Protein AF-A0A073JPA4-F1 (afdb_monomer_lite)

Organism: Limosilactobacillus reuteri (NCBI:txid1598)

Secondary structure (DSSP, 8-state):
-EEEEEEEEEEE-SS----S-EEEEEEETTEEEEEEEEEE-SSEEEEEEEESS---HHHHHHSTT-HHHHHHHHHHHHHHHHH--EEEEEEEEEEESSS-EEEEEEGGGS--TTSS-----S-HHHHGGGGG--GGGTHHHHHHHHHHHHHH-SSHHHHHHHHHHHHHHHHHHHHTS--HHHHHHHHHHHHHHH-GGGGHHHHHHHHHHHHHS-HHHHHHHHTTTTS-HHHHHHSTTGGG--BHHHHHHHHHHHGGG-HHHHHHHHHT--SSS-HHHHHHHHHHHH----B--THHHHHHHHHHHHHHHHHHHTTSS--GGGT-SS-HHHHHHHHHHHHHHHHHHHHHHHHHHHHHHTT-

Structure (mmCIF, N/CA/C/O backbone):
data_AF-A0A073JPA4-F1
#
_entry.id   AF-A0A073JPA4-F1
#
loop_
_atom_site.group_PDB
_atom_site.id
_atom_site.type_symbol
_atom_site.label_atom_id
_atom_site.label_alt_id
_atom_site.label_comp_id
_atom_site.label_asym_id
_atom_site.label_entity_id
_atom_site.label_seq_id
_atom_site.pdbx_PDB_ins_code
_atom_site.Cartn_x
_atom_site.Cartn_y
_atom_site.Cartn_z
_atom_site.occupancy
_atom_site.B_iso_or_equiv
_atom_site.auth_seq_id
_atom_site.auth_comp_id
_atom_site.auth_asym_id
_atom_site.auth_atom_id
_atom_site.pdbx_PDB_model_num
ATOM 1 N N . MET A 1 1 ? -11.001 8.593 39.374 1.00 72.00 1 MET A N 1
ATOM 2 C CA . MET A 1 1 ? -10.808 7.534 38.358 1.00 72.00 1 MET A CA 1
ATOM 3 C C . MET A 1 1 ? -11.969 7.670 37.396 1.00 72.00 1 MET A C 1
ATOM 5 O O . MET A 1 1 ? -13.099 7.627 37.860 1.00 72.00 1 MET A O 1
ATOM 9 N N . CYS A 1 2 ? -11.699 7.921 36.121 1.00 83.19 2 CYS A N 1
ATOM 10 C CA . CYS A 1 2 ? -12.724 8.199 35.114 1.00 83.19 2 CYS A CA 1
ATOM 11 C C . CYS A 1 2 ? -12.926 6.943 34.270 1.00 83.19 2 CYS A C 1
ATOM 13 O O . CYS A 1 2 ? -11.944 6.394 33.767 1.00 83.19 2 CYS A O 1
ATOM 15 N N . SER A 1 3 ? -14.155 6.460 34.128 1.00 89.00 3 SER A N 1
ATOM 16 C CA . SER A 1 3 ? -14.461 5.402 33.161 1.00 89.00 3 SER A CA 1
ATOM 17 C C . SER A 1 3 ? -15.018 6.013 31.886 1.00 89.00 3 SER A C 1
ATOM 19 O O . SER A 1 3 ? -15.482 7.151 31.875 1.00 89.00 3 SER A O 1
ATOM 21 N N . TYR A 1 4 ? -14.939 5.276 30.789 1.00 91.50 4 TYR A N 1
ATOM 22 C CA . TYR A 1 4 ? -15.529 5.709 29.534 1.00 91.50 4 TYR A CA 1
ATOM 23 C C . TYR A 1 4 ? -16.010 4.518 28.719 1.00 91.50 4 TYR A C 1
ATOM 25 O O . TYR A 1 4 ? -15.540 3.387 28.890 1.00 91.50 4 TYR A O 1
ATOM 33 N N . THR A 1 5 ? -16.926 4.816 27.806 1.00 93.50 5 THR A N 1
ATOM 34 C CA . THR A 1 5 ? -17.447 3.889 26.812 1.00 93.50 5 THR A CA 1
ATOM 35 C C . THR A 1 5 ? -17.518 4.595 25.465 1.00 93.50 5 THR A C 1
ATOM 37 O O . THR A 1 5 ? -18.139 5.649 25.344 1.00 93.50 5 THR A O 1
ATOM 40 N N . ILE A 1 6 ? -16.911 4.002 24.444 1.00 94.62 6 ILE A N 1
ATOM 41 C CA . ILE A 1 6 ? -17.080 4.386 23.045 1.00 94.62 6 ILE A CA 1
ATOM 42 C C . ILE A 1 6 ? -17.972 3.332 22.403 1.00 94.62 6 ILE A C 1
ATOM 44 O O . ILE A 1 6 ? -17.629 2.150 22.389 1.00 94.62 6 ILE A O 1
ATOM 48 N N . SER A 1 7 ? -19.119 3.755 21.891 1.00 96.00 7 SER A N 1
ATOM 49 C CA . SER A 1 7 ? -20.041 2.903 21.144 1.00 96.00 7 SER A CA 1
ATOM 50 C C . SER A 1 7 ? -20.017 3.314 19.683 1.00 96.00 7 SER A C 1
ATOM 52 O O . SER A 1 7 ? -20.227 4.484 19.371 1.00 96.00 7 SER A O 1
ATOM 54 N N . VAL A 1 8 ? -19.756 2.358 18.800 1.00 96.19 8 VAL A N 1
ATOM 55 C CA . VAL A 1 8 ? -19.830 2.535 17.353 1.00 96.19 8 VAL A CA 1
ATOM 56 C C . VAL A 1 8 ? -20.987 1.698 16.834 1.00 96.19 8 VAL A C 1
ATOM 58 O O . VAL A 1 8 ? -20.958 0.476 16.976 1.00 96.19 8 VAL A O 1
ATOM 61 N N . ASN A 1 9 ? -21.975 2.346 16.227 1.00 95.31 9 ASN A N 1
ATOM 62 C CA . ASN A 1 9 ? -23.075 1.680 15.538 1.00 95.31 9 ASN A CA 1
ATOM 63 C C . ASN A 1 9 ? -22.682 1.453 14.081 1.00 95.31 9 ASN A C 1
ATOM 65 O O . ASN A 1 9 ? -22.211 2.385 13.418 1.00 95.31 9 ASN A O 1
ATOM 69 N N . ILE A 1 10 ? -22.856 0.223 13.603 1.00 93.88 10 ILE A N 1
ATOM 70 C CA . ILE A 1 10 ? -22.453 -0.177 12.256 1.00 93.88 10 ILE A CA 1
ATOM 71 C C . ILE A 1 10 ? -23.531 -1.006 11.564 1.00 93.88 10 ILE A C 1
ATOM 73 O O . ILE A 1 10 ? -24.220 -1.805 12.197 1.00 93.88 10 ILE A O 1
ATOM 77 N N . THR A 1 11 ? -23.592 -0.886 10.241 1.00 92.69 11 THR A N 1
ATOM 78 C CA . THR A 1 11 ? -24.414 -1.745 9.384 1.00 92.69 11 THR A CA 1
ATOM 79 C C . THR A 1 11 ? -23.508 -2.591 8.483 1.00 92.69 11 THR A C 1
ATOM 81 O O . THR A 1 11 ? -22.859 -2.050 7.586 1.00 92.69 11 THR A O 1
ATOM 84 N N . PRO A 1 12 ? -23.421 -3.919 8.699 1.00 91.12 12 PRO A N 1
ATOM 85 C CA . PRO A 1 12 ? -22.615 -4.806 7.859 1.00 91.12 12 PRO A CA 1
ATOM 86 C C . PRO A 1 12 ? -23.202 -4.934 6.452 1.00 91.12 12 PRO A C 1
ATOM 88 O O . PRO A 1 12 ? -24.419 -5.069 6.302 1.00 91.12 12 PRO A O 1
ATOM 91 N N . LYS A 1 13 ? -22.348 -4.961 5.425 1.00 88.44 13 LYS A N 1
ATOM 92 C CA . LYS A 1 13 ? -22.776 -5.143 4.024 1.00 88.44 13 LYS A CA 1
ATOM 93 C C . LYS A 1 13 ? -22.738 -6.587 3.553 1.00 88.44 13 LYS A C 1
ATOM 95 O O . LYS A 1 13 ? -23.475 -6.952 2.639 1.00 88.44 13 LYS A O 1
ATOM 100 N N . GLU A 1 14 ? -21.901 -7.411 4.170 1.00 77.50 14 GLU A N 1
ATOM 101 C CA . GLU A 1 14 ? -21.832 -8.836 3.869 1.00 77.50 14 GLU A CA 1
ATOM 102 C C . GLU A 1 14 ? -22.734 -9.680 4.772 1.00 77.50 14 GLU A C 1
ATOM 104 O O . GLU A 1 14 ? -23.082 -9.330 5.901 1.00 77.50 14 GLU A O 1
ATOM 109 N N . THR A 1 15 ? -23.109 -10.851 4.256 1.00 56.88 15 THR A N 1
ATOM 110 C CA . THR A 1 15 ? -23.969 -11.813 4.956 1.00 56.88 15 THR A CA 1
ATOM 111 C C . THR A 1 15 ? -23.209 -12.722 5.921 1.00 56.88 15 THR A C 1
ATOM 113 O O . THR A 1 15 ? -23.858 -13.456 6.673 1.00 56.88 15 THR A O 1
ATOM 116 N N . GLN A 1 16 ? -21.868 -12.660 5.976 1.00 64.38 16 GLN A N 1
ATOM 117 C CA . GLN A 1 16 ? -21.061 -13.309 7.020 1.00 64.38 16 GLN A CA 1
ATOM 118 C C . GLN A 1 16 ? -21.226 -12.576 8.362 1.00 64.38 16 GLN A C 1
ATOM 120 O O . GLN A 1 16 ? -20.296 -12.036 8.950 1.00 64.38 16 GLN A O 1
ATOM 125 N N . SER A 1 17 ? -22.457 -12.542 8.868 1.00 63.97 17 SER A N 1
ATOM 126 C CA . SER A 1 17 ? -22.798 -11.814 10.079 1.00 63.97 17 SER A CA 1
ATOM 127 C C . SER A 1 17 ? -22.194 -12.491 11.306 1.00 63.97 17 SER A C 1
ATOM 129 O O . SER A 1 17 ? -22.412 -13.690 11.524 1.00 63.97 17 SER A O 1
ATOM 131 N N . LEU A 1 18 ? -21.526 -11.707 12.151 1.00 80.50 18 LEU A N 1
ATOM 132 C CA . LEU A 1 18 ? -21.128 -12.113 13.494 1.00 80.50 18 LEU A CA 1
ATOM 133 C C . LEU A 1 18 ? -22.352 -12.610 14.284 1.00 80.50 18 LEU A C 1
ATOM 135 O O . LEU A 1 18 ? -23.251 -11.836 14.606 1.00 80.50 18 LEU A O 1
ATOM 139 N N . LYS A 1 19 ? -22.404 -13.916 14.578 1.00 80.50 19 LYS A N 1
ATOM 140 C CA . LYS A 1 19 ? -23.541 -14.543 15.283 1.00 80.50 19 LYS A CA 1
ATOM 141 C C . LYS A 1 19 ? -23.447 -14.420 16.801 1.00 80.50 19 LYS A C 1
ATOM 143 O O . LYS A 1 19 ? -24.469 -14.310 17.470 1.00 80.50 19 LYS A O 1
ATOM 148 N N . THR A 1 20 ? -22.227 -14.436 17.327 1.00 87.00 20 THR A N 1
ATOM 149 C CA . THR A 1 20 ? -21.954 -14.413 18.765 1.00 87.00 20 THR A CA 1
ATOM 150 C C . THR A 1 20 ? -21.012 -13.258 19.064 1.00 87.00 20 THR A C 1
ATOM 152 O O . THR A 1 20 ? -20.027 -13.117 18.342 1.00 87.00 20 THR A O 1
ATOM 155 N N . PRO A 1 21 ? -21.263 -12.446 20.104 1.00 91.88 21 PRO A N 1
ATOM 156 C CA . PRO A 1 21 ? -20.342 -11.385 20.478 1.00 91.88 21 PRO A CA 1
ATOM 157 C C . PRO A 1 21 ? -18.933 -11.915 20.765 1.00 91.88 21 PRO A C 1
ATOM 159 O O . PRO A 1 21 ? -18.781 -12.954 21.410 1.00 91.88 21 PRO A O 1
ATOM 162 N N . ILE A 1 22 ? -17.914 -11.183 20.320 1.00 94.06 22 ILE A N 1
ATOM 163 C CA . ILE A 1 22 ? -16.502 -11.482 20.600 1.00 94.06 22 ILE A CA 1
ATOM 164 C C . ILE A 1 22 ? -15.928 -10.352 21.442 1.00 94.06 22 ILE A C 1
ATOM 166 O O . ILE A 1 22 ? -16.175 -9.182 21.160 1.00 94.06 22 ILE A O 1
ATOM 170 N N . THR A 1 23 ? -15.147 -10.692 22.464 1.00 94.88 23 THR A N 1
ATOM 171 C CA . THR A 1 23 ? -14.403 -9.717 23.266 1.00 94.88 23 THR A CA 1
ATOM 172 C C . THR A 1 23 ? -12.903 -9.882 23.028 1.00 94.88 23 THR A C 1
ATOM 174 O O . THR A 1 23 ? -12.404 -11.006 22.988 1.00 94.88 23 THR A O 1
ATOM 177 N N . LYS A 1 24 ? -12.200 -8.758 22.880 1.00 93.25 24 LYS A N 1
ATOM 178 C CA . LYS A 1 24 ? -10.738 -8.643 22.838 1.00 93.25 24 LYS A CA 1
ATOM 179 C C . LYS A 1 24 ? -10.290 -7.619 23.886 1.00 93.25 24 LYS A C 1
ATOM 181 O O . LYS A 1 24 ? -11.073 -6.754 24.277 1.00 93.25 24 LYS A O 1
ATOM 186 N N . GLU A 1 25 ? -9.045 -7.728 24.327 1.00 91.19 25 GLU A N 1
ATOM 187 C CA . GLU A 1 25 ? -8.399 -6.765 25.222 1.00 91.19 25 GLU A CA 1
ATOM 188 C C . GLU A 1 25 ? -7.303 -6.043 24.434 1.00 91.19 25 GLU A C 1
ATOM 190 O O . GLU A 1 25 ? -6.513 -6.704 23.768 1.00 91.19 25 GLU A O 1
ATOM 195 N N . ASP A 1 26 ? -7.254 -4.714 24.495 1.00 87.19 26 ASP A N 1
ATOM 196 C CA . ASP A 1 26 ? -6.269 -3.894 23.776 1.00 87.19 26 ASP A CA 1
ATOM 197 C C . ASP A 1 26 ? -5.400 -3.093 24.744 1.00 87.19 26 ASP A C 1
ATOM 199 O O . ASP A 1 26 ? -5.853 -2.673 25.808 1.00 87.19 26 ASP A O 1
ATOM 203 N N . HIS A 1 27 ? -4.138 -2.876 24.398 1.00 81.75 27 HIS A N 1
ATOM 204 C CA . HIS A 1 27 ? -3.219 -2.085 25.213 1.00 81.75 27 HIS A CA 1
ATOM 205 C C . HIS A 1 27 ? -3.532 -0.588 25.189 1.00 81.75 27 HIS A C 1
ATOM 207 O O . HIS A 1 27 ? -3.810 -0.000 24.146 1.00 81.75 27 HIS A O 1
ATOM 213 N N . TYR A 1 28 ? -3.362 0.071 26.338 1.00 74.81 28 TYR A N 1
ATOM 214 C CA . TYR A 1 28 ? -3.355 1.533 26.388 1.00 74.81 28 TYR A CA 1
ATOM 215 C C . TYR A 1 28 ? -2.111 2.103 25.682 1.00 74.81 28 TYR A C 1
ATOM 217 O O . TYR A 1 28 ? -1.043 1.485 25.662 1.00 74.81 28 TYR A O 1
ATOM 225 N N . TYR A 1 29 ? -2.212 3.345 25.196 1.00 65.56 29 TYR A N 1
ATOM 226 C CA . TYR A 1 29 ? -1.078 4.101 24.648 1.00 65.56 29 TYR A CA 1
ATOM 227 C C . TYR A 1 29 ? 0.105 4.129 25.632 1.00 65.56 29 TYR A C 1
ATOM 229 O O . TYR A 1 29 ? -0.044 4.604 26.759 1.00 65.56 29 TYR A O 1
ATOM 237 N N . HIS A 1 30 ? 1.267 3.604 25.211 1.00 65.88 30 HIS A N 1
ATOM 238 C CA . HIS A 1 30 ? 2.494 3.436 26.020 1.00 65.88 30 HIS A CA 1
ATOM 239 C C . HIS A 1 30 ? 2.299 2.746 27.382 1.00 65.88 30 HIS A C 1
ATOM 241 O O . HIS A 1 30 ? 3.056 3.006 28.319 1.00 65.88 30 HIS A O 1
ATOM 247 N N . CYS A 1 31 ? 1.289 1.887 27.540 1.00 68.62 31 CYS A N 1
ATOM 248 C CA . CYS A 1 31 ? 1.035 1.235 28.821 1.00 68.62 31 CYS A CA 1
ATOM 249 C C . CYS A 1 31 ? 0.661 -0.239 28.644 1.00 68.62 31 CYS A C 1
ATOM 251 O O . CYS A 1 31 ? -0.460 -0.591 28.283 1.00 68.62 31 CYS A O 1
ATOM 253 N N . SER A 1 32 ? 1.616 -1.106 28.980 1.00 68.81 32 SER A N 1
ATOM 254 C CA . SER A 1 32 ? 1.473 -2.560 28.890 1.00 68.81 32 SER A CA 1
ATOM 255 C C . SER A 1 32 ? 0.549 -3.155 29.960 1.00 68.81 32 SER A C 1
ATOM 257 O O . SER A 1 32 ? -0.080 -4.189 29.746 1.00 68.81 32 SER A O 1
ATOM 259 N N . SER A 1 33 ? 0.438 -2.495 31.116 1.00 75.81 33 SER A N 1
ATOM 260 C CA . SER A 1 33 ? -0.274 -3.007 32.293 1.00 75.81 33 SER A CA 1
ATOM 261 C C . SER A 1 33 ? -1.763 -2.669 32.338 1.00 75.81 33 SER A C 1
ATOM 263 O O . SER A 1 33 ? -2.484 -3.227 33.163 1.00 75.81 33 SER A O 1
ATOM 265 N N . LYS A 1 34 ? -2.238 -1.760 31.479 1.00 79.44 34 LYS A N 1
ATOM 266 C CA . LYS A 1 34 ? -3.650 -1.369 31.406 1.00 79.44 34 LYS A CA 1
ATOM 267 C C . LYS A 1 34 ? -4.235 -1.761 30.059 1.00 79.44 34 LYS A C 1
ATOM 269 O O . LYS A 1 34 ? -3.590 -1.584 29.027 1.00 79.44 34 LYS A O 1
ATOM 274 N N . ARG A 1 35 ? -5.458 -2.287 30.104 1.00 84.62 35 ARG A N 1
ATOM 275 C CA . ARG A 1 35 ? -6.165 -2.833 28.948 1.00 84.62 35 ARG A CA 1
ATOM 276 C C . ARG A 1 35 ? -7.538 -2.200 28.782 1.00 84.62 35 ARG A C 1
ATOM 278 O O . ARG A 1 35 ? -8.200 -1.886 29.774 1.00 84.62 35 ARG A O 1
ATOM 285 N N . GLU A 1 36 ? -7.924 -1.969 27.533 1.00 89.62 36 GLU A N 1
ATOM 286 C CA . GLU A 1 36 ? -9.279 -1.601 27.128 1.00 89.62 36 GLU A CA 1
ATOM 287 C C . GLU A 1 36 ? -10.003 -2.859 26.694 1.00 89.62 36 GLU A C 1
ATOM 289 O O . GLU A 1 36 ? -9.466 -3.665 25.935 1.00 89.62 36 GLU A O 1
ATOM 294 N N . ARG A 1 37 ? -11.255 -2.987 27.115 1.00 94.56 37 ARG A N 1
ATOM 295 C CA . ARG A 1 37 ? -12.108 -4.068 26.657 1.00 94.56 37 ARG A CA 1
ATOM 296 C C . ARG A 1 37 ? -12.831 -3.636 25.393 1.00 94.56 37 ARG A C 1
ATOM 298 O O . ARG A 1 37 ? -13.601 -2.672 25.425 1.00 94.56 37 ARG A O 1
ATOM 305 N N . ILE A 1 38 ? -12.659 -4.401 24.321 1.00 96.00 38 ILE A N 1
ATOM 306 C CA . ILE A 1 38 ? -13.334 -4.213 23.036 1.00 96.00 38 ILE A CA 1
ATOM 307 C C . ILE A 1 38 ? -14.318 -5.360 22.833 1.00 96.00 38 ILE A C 1
ATOM 309 O O . ILE A 1 38 ? -13.954 -6.529 22.921 1.00 96.00 38 ILE A O 1
ATOM 313 N N . THR A 1 39 ? -15.584 -5.050 22.576 1.00 96.81 39 THR A N 1
ATOM 314 C CA . THR A 1 39 ? -16.633 -6.036 22.303 1.00 96.81 39 THR A CA 1
ATOM 315 C C . THR A 1 39 ? -17.232 -5.795 20.928 1.00 96.81 39 THR A C 1
ATOM 317 O O . THR A 1 39 ? -17.801 -4.739 20.669 1.00 96.81 39 THR A O 1
ATOM 320 N N . PHE A 1 40 ? -17.138 -6.804 20.072 1.00 96.12 40 PHE A N 1
ATOM 321 C CA . PHE A 1 40 ? -17.711 -6.838 18.736 1.00 96.12 40 PHE A CA 1
ATOM 322 C C . PHE A 1 40 ? -19.066 -7.540 18.782 1.00 96.12 40 PHE A C 1
ATOM 324 O O . PHE A 1 40 ? -19.185 -8.644 19.320 1.00 96.12 40 PHE A O 1
ATOM 331 N N . LYS A 1 41 ? -20.085 -6.908 18.207 1.00 94.12 41 LYS A N 1
ATOM 332 C CA . LYS A 1 41 ? -21.411 -7.475 17.932 1.00 94.12 41 LYS A CA 1
ATOM 333 C C . LYS A 1 41 ? -21.727 -7.297 16.449 1.00 94.12 41 LYS A C 1
ATOM 335 O O . LYS A 1 41 ? -20.976 -6.654 15.722 1.00 94.12 41 LYS A O 1
ATOM 340 N N . LYS A 1 42 ? -22.835 -7.890 16.000 1.00 90.69 42 LYS A N 1
ATOM 341 C CA . LYS A 1 42 ? -23.274 -7.812 14.603 1.00 90.69 42 LYS A CA 1
ATOM 342 C C . LYS A 1 42 ? -23.379 -6.363 14.115 1.00 90.69 42 LYS A C 1
ATOM 344 O O . LYS A 1 42 ? -22.906 -6.067 13.032 1.00 90.69 42 LYS A O 1
ATOM 349 N N . ASP A 1 43 ? -23.981 -5.504 14.921 1.00 92.75 43 ASP A N 1
ATOM 350 C CA . ASP A 1 43 ? -24.414 -4.140 14.604 1.00 92.75 43 ASP A CA 1
ATOM 351 C C . ASP A 1 43 ? -23.694 -3.067 15.437 1.00 92.75 43 ASP A C 1
ATOM 353 O O . ASP A 1 43 ? -23.997 -1.879 15.343 1.00 92.75 43 ASP A O 1
ATOM 357 N N . SER A 1 44 ? -22.732 -3.463 16.276 1.00 95.00 44 SER A N 1
ATOM 358 C CA . SER A 1 44 ? -22.024 -2.507 17.121 1.00 95.00 44 SER A CA 1
ATOM 359 C C . SER A 1 44 ? -20.629 -2.960 17.524 1.00 95.00 44 SER A C 1
ATOM 361 O O . SER A 1 44 ? -20.398 -4.146 17.777 1.00 95.00 44 SER A O 1
ATOM 363 N N . ILE A 1 45 ? -19.747 -1.994 17.750 1.00 97.12 45 ILE A N 1
ATOM 364 C CA . ILE A 1 45 ? -18.467 -2.172 18.437 1.00 97.12 45 ILE A CA 1
ATOM 365 C C . ILE A 1 45 ? -18.496 -1.325 19.710 1.00 97.12 45 ILE A C 1
ATOM 367 O O . ILE A 1 45 ? -18.864 -0.154 19.675 1.00 97.12 45 IL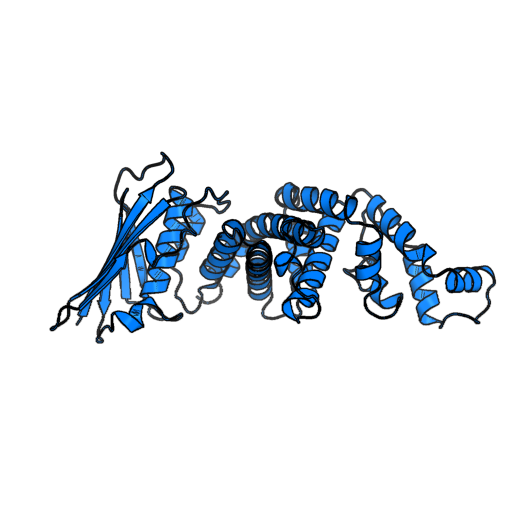E A O 1
ATOM 371 N N . THR A 1 46 ? -18.112 -1.901 20.846 1.00 97.38 46 THR A N 1
ATOM 372 C CA . THR A 1 46 ? -18.039 -1.186 22.127 1.00 97.38 46 THR A CA 1
ATOM 373 C C . THR A 1 46 ? -16.630 -1.266 22.693 1.00 97.38 46 THR A C 1
ATOM 375 O O . THR A 1 46 ? -16.135 -2.364 22.932 1.00 97.38 46 THR A O 1
ATOM 378 N N . ILE A 1 47 ? -16.007 -0.119 22.952 1.00 95.38 47 ILE A N 1
ATOM 379 C CA . ILE A 1 47 ? -14.689 0.000 23.587 1.00 95.38 47 ILE A CA 1
ATOM 380 C C . ILE A 1 47 ? -14.894 0.630 24.962 1.00 95.38 47 ILE A C 1
ATOM 382 O O . ILE A 1 47 ? -15.561 1.655 25.079 1.00 95.38 47 ILE A O 1
ATOM 386 N N . SER A 1 48 ? -14.346 0.030 26.014 1.00 94.12 48 SER A N 1
ATOM 387 C CA . SER A 1 48 ? -14.530 0.512 27.386 1.00 94.12 48 SER A CA 1
ATOM 388 C C . SER A 1 48 ? -13.259 0.381 28.213 1.00 94.12 48 SER A C 1
ATOM 390 O O . SER A 1 48 ? -12.471 -0.547 28.026 1.00 94.12 48 SER A O 1
ATOM 392 N N . GLY A 1 49 ? -13.063 1.308 29.147 1.00 90.88 49 GLY A N 1
ATOM 393 C CA . GLY A 1 49 ? -11.884 1.310 30.003 1.00 90.88 49 GLY A CA 1
ATOM 394 C C . GLY A 1 49 ? -11.961 2.324 31.139 1.00 90.88 49 GLY A C 1
ATOM 395 O O . GLY A 1 49 ? -12.954 3.028 31.326 1.00 90.88 49 GLY A O 1
ATOM 396 N N . THR A 1 50 ? -10.882 2.390 31.918 1.00 87.88 50 THR A N 1
ATOM 397 C CA . THR A 1 50 ? -10.724 3.326 33.044 1.00 87.88 50 THR A CA 1
ATOM 398 C C . THR A 1 50 ? -9.402 4.088 32.977 1.00 87.88 50 THR A C 1
ATOM 400 O O . THR A 1 50 ? -8.347 3.530 32.665 1.00 87.88 50 THR A O 1
ATOM 403 N N . ARG A 1 51 ? -9.422 5.385 33.281 1.00 82.62 51 ARG A N 1
ATOM 404 C CA . ARG A 1 51 ? -8.246 6.261 33.318 1.00 82.62 51 ARG A CA 1
ATOM 405 C C . ARG A 1 51 ? -8.049 6.862 34.707 1.00 82.62 51 ARG A C 1
ATOM 407 O O . ARG A 1 51 ? -8.986 7.073 35.479 1.00 82.62 51 ARG A O 1
ATOM 414 N N . GLY A 1 52 ? -6.778 7.090 35.036 1.00 78.25 52 GLY A N 1
ATOM 415 C CA . GLY A 1 52 ? -6.390 7.766 36.274 1.00 78.25 52 GLY A CA 1
ATOM 416 C C . GLY A 1 52 ? -6.586 9.280 36.188 1.00 78.25 52 GLY A C 1
ATOM 417 O O . GLY A 1 52 ? -6.977 9.887 37.177 1.00 78.25 52 GLY A O 1
ATOM 418 N N . SER A 1 53 ? -6.345 9.853 35.007 1.00 78.56 53 SER A N 1
ATOM 419 C CA . SER A 1 53 ? -6.530 11.269 34.697 1.00 78.56 53 SER A CA 1
ATOM 420 C C . SER A 1 53 ? -7.932 11.562 34.162 1.00 78.56 53 SER A C 1
ATOM 422 O O . SER A 1 53 ? -8.643 10.658 33.713 1.00 78.56 53 SER A O 1
ATOM 424 N N . GLU A 1 54 ? -8.288 12.843 34.180 1.00 81.00 54 GLU A N 1
ATOM 425 C CA . GLU A 1 54 ? -9.437 13.386 33.460 1.00 81.00 54 GLU A CA 1
ATOM 426 C C . GLU A 1 54 ? -9.329 13.108 31.950 1.00 81.00 54 GLU A C 1
ATOM 428 O O . GLU A 1 54 ? -8.227 12.952 31.411 1.00 81.00 54 GLU A O 1
ATOM 433 N N . ILE A 1 55 ? -10.480 12.979 31.290 1.00 80.44 55 ILE A N 1
ATOM 434 C CA . ILE A 1 55 ? -10.590 12.698 29.858 1.00 80.44 55 ILE A CA 1
ATOM 435 C C . ILE A 1 55 ? -11.326 13.874 29.224 1.00 80.44 55 ILE A C 1
ATOM 437 O O . ILE A 1 55 ? -12.501 14.065 29.507 1.00 80.44 55 ILE A O 1
ATOM 441 N N . ASP A 1 56 ? -10.641 14.611 28.352 1.00 77.88 56 ASP A N 1
ATOM 442 C CA . ASP A 1 56 ? -11.261 15.600 27.468 1.00 77.88 56 ASP A CA 1
ATOM 443 C C . ASP A 1 56 ? -11.841 14.868 26.252 1.00 77.88 56 ASP A C 1
ATOM 445 O O . ASP A 1 56 ? -11.105 14.251 25.472 1.00 77.88 56 ASP A O 1
ATOM 449 N N . THR A 1 57 ? -13.163 14.906 26.105 1.00 73.06 57 THR A N 1
ATOM 450 C CA . THR A 1 57 ? -13.869 14.216 25.018 1.00 73.06 57 THR A CA 1
ATOM 451 C C . THR A 1 57 ? -13.533 14.764 23.628 1.00 73.06 57 THR A C 1
ATOM 453 O O . THR A 1 57 ? -13.395 13.979 22.686 1.00 73.06 57 THR A O 1
ATOM 456 N N . ASN A 1 58 ? -13.328 16.077 23.488 1.00 70.88 58 ASN A N 1
ATOM 457 C CA . ASN A 1 58 ? -13.012 16.714 22.209 1.00 70.88 58 ASN A CA 1
ATOM 458 C C . ASN A 1 58 ? -11.561 16.453 21.805 1.00 70.88 58 ASN A C 1
ATOM 460 O O . ASN A 1 58 ? -11.293 16.022 20.687 1.00 70.88 58 ASN A O 1
ATOM 464 N N . PHE A 1 59 ? -10.601 16.660 22.702 1.00 69.94 59 PHE A N 1
ATOM 465 C CA . PHE A 1 59 ? -9.191 16.409 22.381 1.00 69.94 59 PHE A CA 1
ATOM 466 C C . PHE A 1 59 ? -8.877 14.907 22.288 1.00 69.94 59 PHE A C 1
ATOM 468 O O . PHE A 1 59 ? -7.975 14.480 21.557 1.00 69.94 59 PHE A O 1
ATOM 475 N N . GLY A 1 60 ? -9.656 14.101 23.011 1.00 71.06 60 GLY A N 1
ATOM 476 C CA . GLY A 1 60 ? -9.499 12.664 23.121 1.00 71.06 60 GLY A CA 1
ATOM 477 C C . GLY A 1 60 ? -9.587 11.940 21.787 1.00 71.06 60 GLY A C 1
ATOM 478 O O . GLY A 1 60 ? -8.745 11.093 21.551 1.00 71.06 60 GLY A O 1
ATOM 479 N N . LEU A 1 61 ? -10.538 12.236 20.896 1.00 75.56 61 LEU A N 1
ATOM 480 C CA . LEU A 1 61 ? -10.714 11.450 19.657 1.00 75.56 61 LEU A CA 1
ATOM 481 C C . LEU A 1 61 ? -9.902 11.938 18.451 1.00 75.56 61 LEU A C 1
ATOM 483 O O . LEU A 1 61 ? -9.602 11.139 17.567 1.00 75.56 61 LEU A O 1
ATOM 487 N N . PHE A 1 62 ? -9.559 13.225 18.383 1.00 76.62 62 PHE A N 1
ATOM 488 C CA . PHE A 1 62 ? -9.053 13.829 17.140 1.00 76.62 62 PHE A CA 1
ATOM 489 C C . PHE A 1 62 ? -7.530 13.947 17.056 1.00 76.62 62 PHE A C 1
ATOM 491 O O . PHE A 1 62 ? -7.001 14.475 16.078 1.00 76.62 62 PHE A O 1
ATOM 498 N N . THR A 1 63 ? -6.801 13.484 18.069 1.00 73.25 63 THR A N 1
ATOM 499 C CA . THR A 1 63 ? -5.342 13.602 18.099 1.00 73.25 63 THR A CA 1
ATOM 500 C C . THR A 1 63 ? -4.669 12.309 17.678 1.00 73.25 63 THR A C 1
ATOM 502 O O . THR A 1 63 ? -4.974 11.244 18.192 1.00 73.25 63 THR A O 1
ATOM 505 N N . VAL A 1 64 ? -3.651 12.413 16.820 1.00 65.31 64 VAL A N 1
ATOM 506 C CA . VAL A 1 64 ? -2.887 11.263 16.289 1.00 65.31 64 VAL A CA 1
ATOM 507 C C . VAL A 1 64 ? -2.174 10.408 17.349 1.00 65.31 64 VAL A C 1
ATOM 509 O O . VAL A 1 64 ? -1.632 9.363 17.024 1.00 65.31 64 VAL A O 1
ATOM 512 N N . ARG A 1 65 ? -2.127 10.865 18.607 1.00 68.00 65 ARG A N 1
ATOM 513 C CA . ARG A 1 65 ? -1.573 10.139 19.768 1.00 68.00 65 ARG A CA 1
ATOM 514 C C . ARG A 1 65 ? -2.667 9.646 20.719 1.00 68.00 65 ARG A C 1
ATOM 516 O O . ARG A 1 65 ? -2.406 9.365 21.888 1.00 68.00 65 ARG A O 1
ATOM 523 N N . SER A 1 66 ? -3.907 9.629 20.251 1.00 77.94 66 SER A N 1
ATOM 524 C CA . SER A 1 66 ? -5.048 9.184 21.022 1.00 77.94 66 SER A CA 1
ATOM 525 C C . SER A 1 66 ? -5.084 7.665 21.096 1.00 77.94 66 SER A C 1
ATOM 527 O O . SER A 1 66 ? -5.213 6.991 20.075 1.00 77.94 66 SER A O 1
ATOM 529 N N . THR A 1 67 ? -5.092 7.133 22.323 1.00 80.69 67 THR A N 1
ATOM 530 C CA . THR A 1 67 ? -5.417 5.715 22.536 1.00 80.69 67 THR A CA 1
ATOM 531 C C . THR A 1 67 ? -6.776 5.376 21.935 1.00 80.69 67 THR A C 1
ATOM 533 O O . THR A 1 67 ? -6.913 4.366 21.268 1.00 80.69 67 THR A O 1
ATOM 536 N N . TYR A 1 68 ? -7.767 6.248 22.129 1.00 87.19 68 TYR A N 1
ATOM 537 C CA . TYR A 1 68 ? -9.142 6.008 21.706 1.00 87.19 68 TYR A CA 1
ATOM 538 C C . TYR A 1 68 ? -9.253 5.907 20.183 1.00 87.19 68 TYR A C 1
ATOM 540 O O . TYR A 1 68 ? -9.868 4.974 19.672 1.00 87.19 68 TYR A O 1
ATOM 548 N N . GLN A 1 69 ? -8.617 6.832 19.455 1.00 86.44 69 GLN A N 1
ATOM 549 C CA . GLN A 1 69 ? -8.579 6.801 17.993 1.00 86.44 69 GLN A CA 1
ATOM 550 C C . GLN A 1 69 ? -7.907 5.520 17.491 1.00 86.44 69 GLN A C 1
ATOM 552 O O . GLN A 1 69 ? -8.390 4.893 16.548 1.00 86.44 69 GLN A O 1
ATOM 557 N N . PHE A 1 70 ? -6.811 5.115 18.134 1.00 86.06 70 PHE A N 1
ATOM 558 C CA . PHE A 1 70 ? -6.062 3.927 17.753 1.00 86.06 70 PHE A CA 1
ATOM 559 C C . PHE A 1 70 ? -6.850 2.632 18.004 1.00 86.06 70 PHE A C 1
ATOM 561 O O . PHE A 1 70 ? -6.923 1.787 17.111 1.00 86.06 70 PHE A O 1
ATOM 568 N N . SER A 1 71 ? -7.523 2.511 19.153 1.00 90.00 71 SER A N 1
ATOM 569 C CA . SER A 1 71 ? -8.404 1.379 19.471 1.00 90.00 71 SER A CA 1
ATOM 570 C C . SER A 1 71 ? -9.589 1.287 18.505 1.00 90.00 71 SER A C 1
ATOM 572 O O . SER A 1 71 ? -9.944 0.193 18.058 1.00 90.00 71 SER A O 1
ATOM 574 N N . ILE A 1 72 ? -10.182 2.428 18.126 1.00 92.00 72 ILE A N 1
ATOM 575 C CA . ILE A 1 72 ? -11.230 2.487 17.093 1.00 92.00 72 ILE A CA 1
ATOM 576 C C . ILE A 1 72 ? -10.678 1.979 15.755 1.00 92.00 72 ILE A C 1
ATOM 578 O O . ILE A 1 72 ? -11.279 1.099 15.141 1.00 92.00 72 ILE A O 1
ATOM 582 N N . LEU A 1 73 ? -9.512 2.471 15.325 1.00 91.56 73 LEU A N 1
ATOM 583 C CA . LEU A 1 73 ? -8.895 2.072 14.059 1.00 91.56 73 LEU A CA 1
ATOM 584 C C . LEU A 1 73 ? -8.573 0.571 14.023 1.00 91.56 73 LEU A C 1
ATOM 586 O O . LEU A 1 73 ? -8.957 -0.104 13.069 1.00 91.56 73 LEU A O 1
ATOM 590 N N . LYS A 1 74 ? -7.934 0.024 15.066 1.00 92.38 74 LYS A N 1
ATOM 591 C CA . LYS A 1 74 ? -7.695 -1.425 15.197 1.00 92.38 74 LYS A CA 1
ATOM 592 C C . LYS A 1 74 ? -8.998 -2.209 15.098 1.00 92.38 74 LYS A C 1
ATOM 594 O O . LYS A 1 74 ? -9.069 -3.191 14.364 1.00 92.38 74 LYS A O 1
ATOM 599 N N . SER A 1 75 ? -10.037 -1.754 15.797 1.00 94.44 75 SER A N 1
ATOM 600 C CA . SER A 1 75 ? -11.347 -2.404 15.782 1.00 94.44 75 SER A CA 1
ATOM 601 C C . SER A 1 75 ? -11.956 -2.436 14.382 1.00 94.44 75 SER A C 1
ATOM 603 O O . SER A 1 75 ? -12.485 -3.467 13.980 1.00 94.44 75 SER A O 1
ATOM 605 N N . PHE A 1 76 ? -11.851 -1.344 13.623 1.00 94.25 76 PHE A N 1
ATOM 606 C CA . PHE A 1 76 ? -12.367 -1.271 12.255 1.00 94.25 76 PHE A CA 1
ATOM 607 C C . PHE A 1 76 ? -11.591 -2.165 11.292 1.00 94.25 76 PHE A C 1
ATOM 609 O O . PHE A 1 76 ? -12.203 -2.901 10.522 1.00 94.25 76 PHE A O 1
ATOM 616 N N . ILE A 1 77 ? -10.260 -2.164 11.382 1.00 93.75 77 ILE A N 1
ATOM 617 C CA . ILE A 1 77 ? -9.398 -3.044 10.585 1.00 93.75 77 ILE A CA 1
ATOM 618 C C . ILE A 1 77 ? -9.710 -4.518 10.889 1.00 93.75 77 ILE A C 1
ATOM 620 O O . ILE A 1 77 ? -9.877 -5.315 9.968 1.00 93.75 77 ILE A O 1
ATOM 624 N N . TYR A 1 78 ? -9.827 -4.881 12.171 1.00 93.38 78 TYR A N 1
ATOM 625 C CA . TYR A 1 78 ? -10.177 -6.241 12.583 1.00 93.38 78 TYR A CA 1
ATOM 626 C C . TYR A 1 78 ? -11.564 -6.648 12.093 1.00 93.38 78 TYR A C 1
ATOM 628 O O . TYR A 1 78 ? -11.728 -7.760 11.594 1.00 93.38 78 TYR A O 1
ATOM 636 N N . TYR A 1 79 ? -12.550 -5.751 12.211 1.00 93.00 79 TYR A N 1
ATOM 637 C CA . TYR A 1 79 ? -13.908 -6.024 11.758 1.00 93.00 79 TYR A CA 1
ATOM 638 C C . TYR A 1 79 ? -13.941 -6.276 10.250 1.00 93.00 79 TYR A C 1
ATOM 640 O O . TYR A 1 79 ? -14.464 -7.305 9.820 1.00 93.00 79 TYR A O 1
ATOM 648 N N . LEU A 1 80 ? -13.308 -5.390 9.473 1.00 91.69 80 LEU A N 1
ATOM 649 C CA . LEU A 1 80 ? -13.202 -5.504 8.021 1.00 91.69 80 LEU A CA 1
ATOM 650 C C . LEU A 1 80 ? -12.575 -6.841 7.609 1.00 91.69 80 LEU A C 1
ATOM 652 O O . LEU A 1 80 ? -13.151 -7.562 6.801 1.00 91.69 80 LEU A O 1
ATOM 656 N N . GLY A 1 81 ? -11.440 -7.214 8.208 1.00 90.38 81 GLY A N 1
ATOM 657 C CA . GLY A 1 81 ? -10.749 -8.464 7.876 1.00 90.38 81 GLY A CA 1
ATOM 658 C C . GLY A 1 81 ? -11.460 -9.739 8.349 1.00 90.38 81 GLY A C 1
ATOM 659 O O . GLY A 1 81 ? -11.180 -10.822 7.841 1.00 90.38 81 GLY A O 1
ATOM 660 N N . CYS A 1 82 ? -12.370 -9.651 9.325 1.00 89.50 82 CYS A N 1
ATOM 661 C CA . CYS A 1 82 ? -13.070 -10.821 9.869 1.00 89.50 82 CYS A CA 1
ATOM 662 C C . CYS A 1 82 ? -14.468 -11.049 9.291 1.00 89.50 82 CYS A C 1
ATOM 664 O O . CYS A 1 82 ? -14.904 -12.203 9.264 1.00 89.50 82 CYS A O 1
ATOM 666 N N . TRP A 1 83 ? -15.175 -9.977 8.928 1.00 89.19 83 TRP A N 1
ATOM 667 C CA . TRP A 1 83 ? -16.596 -10.009 8.559 1.00 89.19 83 TRP A CA 1
ATOM 668 C C . TRP A 1 83 ? -16.937 -9.178 7.319 1.00 89.19 83 TRP A C 1
ATOM 670 O O . TRP A 1 83 ? -18.096 -9.174 6.907 1.00 89.19 83 TRP A O 1
ATOM 680 N N . GLY A 1 84 ? -15.956 -8.498 6.725 1.00 89.50 84 GLY A N 1
ATOM 681 C CA . GLY A 1 84 ? -16.144 -7.707 5.517 1.00 89.50 84 GLY A CA 1
ATOM 682 C C . GLY A 1 84 ? -16.590 -6.262 5.780 1.00 89.50 84 GLY A C 1
ATOM 683 O O . GLY A 1 84 ? -16.564 -5.782 6.920 1.00 89.50 84 GLY A O 1
ATOM 684 N N . PRO A 1 85 ? -16.953 -5.533 4.711 1.00 91.75 85 PRO A N 1
ATOM 685 C CA . PRO A 1 85 ? -17.258 -4.108 4.764 1.00 91.75 85 PRO A CA 1
ATOM 686 C C . PRO A 1 85 ? -18.521 -3.772 5.560 1.00 91.75 85 PRO A C 1
ATOM 688 O O . PRO A 1 85 ? -19.483 -4.545 5.628 1.00 91.75 85 PRO A O 1
ATOM 691 N N . PHE A 1 86 ? -18.536 -2.567 6.122 1.00 92.06 86 PHE A N 1
ATOM 692 C CA . PHE A 1 86 ? -19.612 -2.052 6.963 1.00 92.06 86 PHE A CA 1
ATOM 693 C C . PHE A 1 86 ? -19.733 -0.529 6.847 1.00 92.06 86 PHE A C 1
ATOM 695 O O . PHE A 1 86 ? -18.747 0.171 6.628 1.00 92.06 86 PHE A O 1
ATOM 702 N N . ASP A 1 87 ? -20.948 -0.012 7.015 1.00 91.88 87 ASP A N 1
ATOM 703 C CA . ASP A 1 87 ? -21.202 1.421 7.171 1.00 91.88 87 ASP A CA 1
ATOM 704 C C . ASP A 1 87 ? -21.120 1.815 8.648 1.00 91.88 87 ASP A C 1
ATOM 706 O O . ASP A 1 87 ? -21.560 1.060 9.515 1.00 91.88 87 ASP A O 1
ATOM 710 N N . ILE A 1 88 ? -20.573 2.998 8.937 1.00 93.19 88 ILE A N 1
ATOM 711 C CA . ILE A 1 88 ? -20.535 3.560 10.291 1.00 93.19 88 ILE A CA 1
ATOM 712 C C . ILE A 1 88 ? -21.656 4.589 10.412 1.00 93.19 88 ILE A C 1
ATOM 714 O O . ILE A 1 88 ? -21.639 5.618 9.740 1.00 93.19 88 ILE A O 1
ATOM 718 N N . GLU A 1 89 ? -22.623 4.320 11.282 1.00 92.81 89 GLU A N 1
ATOM 719 C CA . GLU A 1 89 ? -23.806 5.171 11.446 1.00 92.81 89 GLU A CA 1
ATOM 720 C C . GLU A 1 89 ? -23.574 6.268 12.484 1.00 92.81 89 GLU A C 1
ATOM 722 O O . GLU A 1 89 ? -23.964 7.420 12.292 1.00 92.81 89 GLU A O 1
ATOM 727 N N . LYS A 1 90 ? -22.944 5.901 13.605 1.00 94.25 90 LYS A N 1
ATOM 728 C CA . LYS A 1 90 ? -22.727 6.800 14.738 1.00 94.25 90 LYS A CA 1
ATOM 729 C C . LYS A 1 90 ? -21.558 6.341 15.598 1.00 94.25 90 LYS A C 1
ATOM 731 O O . LYS A 1 90 ? -21.411 5.147 15.855 1.00 94.25 90 LYS A O 1
ATOM 736 N N . ILE A 1 91 ? -20.780 7.294 16.104 1.00 94.19 91 ILE A N 1
ATOM 737 C CA . ILE A 1 91 ? -19.824 7.087 17.198 1.00 94.19 91 ILE A CA 1
ATOM 738 C C . ILE A 1 91 ? -20.263 7.940 18.390 1.00 94.19 91 ILE A C 1
ATOM 740 O O . ILE A 1 91 ? -20.349 9.162 18.282 1.00 94.19 91 ILE A O 1
ATOM 744 N N . THR A 1 92 ? -20.503 7.306 19.536 1.00 93.62 92 THR A N 1
ATOM 745 C CA . THR A 1 92 ? -20.803 7.978 20.808 1.00 93.62 92 THR A CA 1
ATOM 746 C C . THR A 1 92 ? -19.674 7.713 21.794 1.00 93.62 92 THR A C 1
ATOM 748 O O . THR A 1 92 ? -19.414 6.562 22.143 1.00 93.62 92 THR A O 1
ATOM 751 N N . PHE A 1 93 ? -19.026 8.771 22.274 1.00 92.50 93 PHE A N 1
ATOM 752 C CA . PHE A 1 93 ? -18.004 8.717 23.312 1.00 92.50 93 PHE A CA 1
ATOM 753 C C . PHE A 1 93 ? -18.568 9.285 24.611 1.00 92.50 93 PHE A C 1
ATOM 755 O O . PHE A 1 93 ? -18.810 10.483 24.726 1.00 92.50 93 PHE A O 1
ATOM 762 N N . ASN A 1 94 ? -18.801 8.400 25.575 1.00 90.94 94 ASN A N 1
ATOM 763 C CA . ASN A 1 94 ? -19.342 8.723 26.885 1.00 90.94 94 ASN A CA 1
ATOM 764 C C . ASN A 1 94 ? -18.234 8.614 27.935 1.00 90.94 94 ASN A C 1
ATOM 766 O O . ASN A 1 94 ? -17.657 7.538 28.111 1.00 90.94 94 ASN A O 1
ATOM 770 N N . VAL A 1 95 ? -17.938 9.714 28.620 1.00 87.94 95 VAL A N 1
ATOM 771 C CA . VAL A 1 95 ? -16.985 9.780 29.727 1.00 87.94 95 VAL A CA 1
ATOM 772 C C . VAL A 1 95 ? -17.764 9.930 31.022 1.00 87.94 95 VAL A C 1
ATOM 774 O O . VAL A 1 95 ? -18.424 10.933 31.276 1.00 87.94 95 VAL A O 1
ATOM 777 N N . HIS A 1 96 ? -17.635 8.931 31.884 1.00 83.56 96 HIS A N 1
ATOM 778 C CA . HIS A 1 96 ? -18.228 8.921 33.210 1.00 83.56 96 HIS A CA 1
ATOM 779 C C . HIS A 1 96 ? -17.240 9.546 34.206 1.00 83.56 96 HIS A C 1
ATOM 781 O O . HIS A 1 96 ? -16.460 8.860 34.878 1.00 83.56 96 HIS A O 1
ATOM 787 N N . ASN A 1 97 ? -17.254 10.876 34.252 1.00 75.69 97 ASN A N 1
ATOM 788 C CA . ASN A 1 97 ? -16.627 11.718 35.273 1.00 75.69 97 ASN A CA 1
ATOM 789 C C . ASN A 1 97 ? -17.721 12.476 36.064 1.00 75.69 97 ASN A C 1
ATOM 791 O O . ASN A 1 97 ? -18.911 12.204 35.902 1.00 75.69 97 ASN A O 1
ATOM 795 N N . GLU A 1 98 ? -17.331 13.414 36.933 1.00 67.62 98 GLU A N 1
ATOM 796 C CA . GLU A 1 98 ? -18.273 14.189 37.763 1.00 67.62 98 GLU A CA 1
ATOM 797 C C . GLU A 1 98 ? -19.301 14.988 36.941 1.00 67.62 98 GLU A C 1
ATOM 799 O O . GLU A 1 98 ? -20.431 15.168 37.391 1.00 67.62 98 GLU A O 1
ATOM 804 N N . THR A 1 99 ? -18.940 15.431 35.733 1.00 67.25 99 THR A N 1
ATOM 805 C CA . THR A 1 99 ? -19.804 16.219 34.840 1.00 67.25 99 THR A CA 1
ATOM 806 C C . THR A 1 99 ? -20.546 15.380 33.800 1.00 67.25 99 THR A C 1
ATOM 808 O O . THR A 1 99 ? -21.521 15.869 33.240 1.00 67.25 99 THR A O 1
ATOM 811 N N . SER A 1 100 ? -20.138 14.123 33.588 1.00 74.81 100 SER A N 1
ATOM 812 C CA . SER A 1 100 ? -20.616 13.218 32.533 1.00 74.81 100 SER A CA 1
ATOM 813 C C . SER A 1 100 ? -20.610 13.871 31.148 1.00 74.81 100 SER A C 1
ATOM 815 O O . SER A 1 100 ? -21.595 14.462 30.709 1.00 74.81 100 SER A O 1
ATOM 817 N N . GLU A 1 101 ? -19.494 13.744 30.434 1.00 83.19 101 GLU A N 1
ATOM 818 C CA . GLU A 1 101 ? -19.354 14.292 29.083 1.00 83.19 101 GLU A CA 1
ATOM 819 C C . GLU A 1 101 ? -19.759 13.277 28.012 1.00 83.19 101 GLU A C 1
ATOM 821 O O . GLU A 1 101 ? -19.366 12.109 28.058 1.00 83.19 101 GLU A O 1
ATOM 826 N N . ILE A 1 102 ? -20.518 13.733 27.013 1.00 86.38 102 ILE A N 1
ATOM 827 C CA . ILE A 1 102 ? -20.917 12.921 25.861 1.00 86.38 102 ILE A CA 1
ATOM 828 C C . ILE A 1 102 ? -20.569 13.671 24.578 1.00 86.38 102 ILE A C 1
ATOM 830 O O . ILE A 1 102 ? -21.038 14.786 24.353 1.00 86.38 102 ILE A O 1
ATOM 834 N N . LEU A 1 103 ? -19.786 13.023 23.719 1.00 88.81 103 LEU A N 1
ATOM 835 C CA . LEU A 1 103 ? -19.521 13.456 22.353 1.00 88.81 103 LEU A CA 1
ATOM 836 C C . LEU A 1 103 ? -20.194 12.492 21.375 1.00 88.81 103 LEU A C 1
ATOM 838 O O . LEU A 1 103 ? -20.005 11.279 21.457 1.00 88.81 103 LEU A O 1
ATOM 842 N N . GLU A 1 104 ? -20.952 13.039 20.428 1.00 91.56 104 GLU A N 1
ATOM 843 C CA . GLU A 1 104 ? -21.633 12.270 19.387 1.00 91.56 104 GLU A CA 1
ATOM 844 C C . GLU A 1 104 ? -21.187 12.715 17.991 1.00 91.56 104 GLU A C 1
ATOM 846 O O . GLU A 1 104 ? -21.157 13.907 17.662 1.00 91.56 104 GLU A O 1
ATOM 851 N N . LEU A 1 105 ? -20.830 11.732 17.168 1.00 91.25 105 LEU A N 1
ATOM 852 C CA . LEU A 1 105 ? -20.454 11.895 15.771 1.00 91.25 105 LEU A CA 1
ATOM 853 C C . LEU A 1 105 ? -21.413 11.066 14.921 1.00 91.25 105 LEU A C 1
ATOM 855 O O . LEU A 1 105 ? -21.300 9.843 14.870 1.00 91.25 105 LEU A O 1
ATOM 859 N N . ASP A 1 106 ? -22.361 11.740 14.279 1.00 92.00 106 ASP A N 1
ATOM 860 C CA . ASP A 1 106 ? -23.280 11.119 13.326 1.00 92.00 106 ASP A CA 1
ATOM 861 C C . ASP A 1 106 ? -22.597 10.885 11.971 1.00 92.00 106 ASP A C 1
ATOM 863 O O . ASP A 1 106 ? -21.556 11.482 11.676 1.00 92.00 106 ASP A O 1
ATOM 867 N N . GLN A 1 107 ? -23.209 10.046 11.132 1.00 88.06 107 GLN A N 1
ATOM 868 C CA . GLN A 1 107 ? -22.698 9.620 9.824 1.00 88.06 107 GLN A CA 1
ATOM 869 C C . GLN A 1 107 ? -22.167 10.767 8.946 1.00 88.06 107 GLN A C 1
ATOM 871 O O . GLN A 1 107 ? -21.154 10.607 8.275 1.00 88.06 107 GLN A O 1
ATOM 876 N N . GLU A 1 108 ? -22.796 11.945 8.983 1.00 89.06 108 GLU A N 1
ATOM 877 C CA . GLU A 1 108 ? -22.397 13.129 8.203 1.00 89.06 108 GLU A CA 1
ATOM 878 C C . GLU A 1 108 ? -20.974 13.627 8.515 1.00 89.06 108 GLU A C 1
ATOM 880 O O . GLU A 1 108 ? -20.346 14.293 7.691 1.00 89.06 108 GLU A O 1
ATOM 885 N N . LYS A 1 109 ? -20.461 13.320 9.712 1.00 87.25 109 LYS A N 1
ATOM 886 C CA . LYS A 1 109 ? -19.115 13.691 10.176 1.00 87.25 109 LYS A CA 1
ATOM 887 C C . LYS A 1 109 ? -18.091 12.569 9.983 1.00 87.25 109 LYS A C 1
ATOM 889 O O . LYS A 1 109 ? -16.930 12.744 10.357 1.00 87.25 109 LYS A O 1
ATOM 894 N N . LEU A 1 110 ? -18.507 11.415 9.463 1.00 87.00 110 LEU A N 1
ATOM 895 C CA . LEU A 1 110 ? -17.694 10.207 9.362 1.00 87.00 110 LEU A CA 1
ATOM 896 C C . LEU A 1 110 ? -17.364 9.896 7.899 1.00 87.00 110 LEU A C 1
ATOM 898 O O . LEU A 1 110 ? -18.129 10.185 6.985 1.00 87.00 110 LEU A O 1
ATOM 902 N N . ASN A 1 111 ? -16.194 9.296 7.679 1.00 83.12 111 ASN A N 1
ATOM 903 C CA . ASN A 1 111 ? -15.793 8.836 6.354 1.00 83.12 111 ASN A CA 1
ATOM 904 C C . ASN A 1 111 ? -16.220 7.383 6.126 1.00 83.12 111 ASN A C 1
ATOM 906 O O . ASN A 1 111 ? -16.123 6.549 7.024 1.00 83.12 111 ASN A O 1
ATOM 910 N N . ASN A 1 112 ? -16.556 7.061 4.880 1.00 79.25 112 ASN A N 1
AT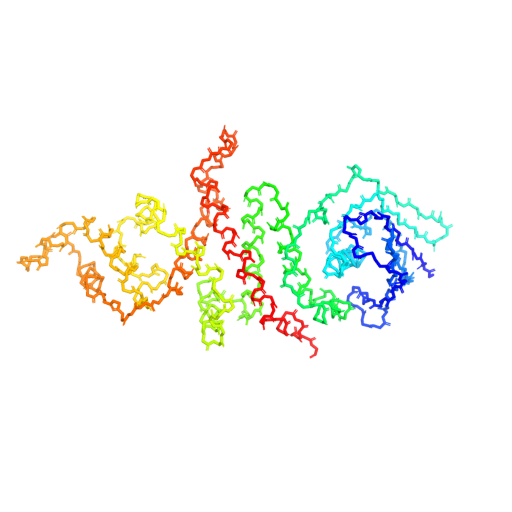OM 911 C CA . ASN A 1 112 ? -17.012 5.736 4.458 1.00 79.25 112 ASN A CA 1
ATOM 912 C C . ASN A 1 112 ? -15.862 4.836 3.950 1.00 79.25 112 ASN A C 1
ATOM 914 O O . ASN A 1 112 ? -16.016 4.124 2.963 1.00 79.25 112 ASN A O 1
ATOM 918 N N . PHE A 1 113 ? -14.685 4.879 4.588 1.00 82.62 113 PHE A N 1
ATOM 919 C CA . PHE A 1 113 ? -13.496 4.124 4.142 1.00 82.62 113 PHE A CA 1
ATOM 920 C C . PHE A 1 113 ? -13.533 2.621 4.458 1.00 82.62 113 PHE A C 1
ATOM 922 O O . PHE A 1 113 ? -12.650 1.900 4.026 1.00 82.62 113 PHE A O 1
ATOM 929 N N . PHE A 1 114 ? -14.507 2.136 5.228 1.00 86.12 114 PHE A N 1
ATOM 930 C CA . PHE A 1 114 ? -14.660 0.703 5.535 1.00 86.12 114 PHE A CA 1
ATOM 931 C C . PHE A 1 114 ? -15.863 0.088 4.805 1.00 86.12 114 PHE A C 1
ATOM 933 O O . PHE A 1 114 ? -16.284 -1.031 5.095 1.00 86.12 114 PHE A O 1
ATOM 940 N N . CYS A 1 115 ? -16.432 0.847 3.866 1.00 82.56 115 CYS A N 1
ATOM 941 C CA . CYS A 1 115 ? -17.741 0.603 3.289 1.00 82.56 115 CYS A CA 1
ATOM 942 C C . CYS A 1 115 ? -17.692 -0.143 1.955 1.00 82.56 115 CYS A C 1
ATOM 944 O O . CYS A 1 115 ? -18.743 -0.643 1.549 1.00 82.56 115 CYS A O 1
ATOM 946 N N . ASN A 1 116 ? -16.567 -0.183 1.234 1.00 80.75 116 ASN A N 1
ATOM 947 C CA . ASN A 1 116 ? -16.505 -0.898 -0.041 1.00 80.75 116 ASN A CA 1
ATOM 948 C C . ASN A 1 116 ? -15.884 -2.291 0.136 1.00 80.75 116 ASN A C 1
ATOM 950 O O . ASN A 1 116 ? -15.111 -2.516 1.068 1.00 80.75 116 ASN A O 1
ATOM 954 N N . PRO A 1 117 ? -16.250 -3.258 -0.726 1.00 75.31 117 PRO A N 1
ATOM 955 C CA . PRO A 1 117 ? -15.607 -4.564 -0.736 1.00 75.31 117 PRO A CA 1
ATOM 956 C C . PRO A 1 117 ? -14.107 -4.421 -0.997 1.00 75.31 117 PRO A C 1
ATOM 958 O O . PRO A 1 117 ? -13.692 -4.031 -2.089 1.00 75.31 117 PRO A O 1
ATOM 961 N N . LEU A 1 118 ? -13.314 -4.774 0.009 1.00 78.75 118 LEU A N 1
ATOM 962 C CA . LEU A 1 118 ? -11.869 -4.877 -0.084 1.00 78.75 118 LEU A CA 1
ATOM 963 C C . LEU A 1 118 ? -11.489 -6.353 -0.179 1.00 78.75 118 LEU A C 1
ATOM 965 O O . LEU A 1 118 ? -11.895 -7.148 0.666 1.00 78.75 118 LEU A O 1
ATOM 969 N N . ASP A 1 119 ? -10.666 -6.701 -1.167 1.00 77.19 119 ASP A N 1
ATOM 970 C CA . ASP A 1 119 ? -9.959 -7.983 -1.200 1.00 77.19 119 ASP A CA 1
ATOM 971 C C . ASP A 1 119 ? -8.886 -7.966 -0.097 1.00 77.19 119 ASP A C 1
ATOM 973 O O . ASP A 1 119 ? -7.735 -7.569 -0.310 1.00 77.19 119 ASP A O 1
ATOM 977 N N . PHE A 1 120 ? -9.333 -8.225 1.136 1.00 81.62 120 PHE A N 1
ATOM 978 C CA . PHE A 1 120 ? -8.520 -8.174 2.345 1.00 81.62 120 PHE A CA 1
ATOM 979 C C . PHE A 1 120 ? -7.667 -9.440 2.424 1.00 81.62 120 PHE A C 1
ATOM 981 O O . PHE A 1 120 ? -8.019 -10.422 3.077 1.00 81.62 120 PHE A O 1
ATOM 988 N N . ASP A 1 121 ? -6.533 -9.404 1.737 1.00 83.38 121 ASP A N 1
ATOM 989 C CA . ASP A 1 121 ? -5.608 -10.529 1.644 1.00 83.38 121 ASP A CA 1
ATOM 990 C C . ASP A 1 121 ? -4.567 -10.482 2.773 1.00 83.38 121 ASP A C 1
ATOM 992 O O . ASP A 1 121 ? -3.381 -10.210 2.578 1.00 83.38 121 ASP A O 1
ATOM 996 N N . PHE A 1 122 ? -5.040 -10.667 4.010 1.00 86.12 122 PHE A N 1
ATOM 997 C CA . PHE A 1 122 ? -4.171 -10.791 5.177 1.00 86.12 122 PHE A CA 1
ATOM 998 C C . PHE A 1 122 ? -4.707 -11.838 6.164 1.00 86.12 122 PHE A C 1
ATOM 1000 O O . PHE A 1 122 ? -5.885 -11.782 6.535 1.00 86.12 122 PHE A O 1
ATOM 1007 N N . PRO A 1 123 ? -3.877 -12.786 6.646 1.00 87.88 123 PRO A N 1
ATOM 1008 C CA . PRO A 1 123 ? -4.371 -13.888 7.462 1.00 87.88 123 PRO A CA 1
ATOM 1009 C C . PRO A 1 123 ? -5.042 -13.425 8.755 1.00 87.88 123 PRO A C 1
ATOM 1011 O O . PRO A 1 123 ? -4.429 -12.764 9.598 1.00 87.88 123 PRO A O 1
ATOM 1014 N N . LYS A 1 124 ? -6.287 -13.869 8.961 1.00 86.50 124 LYS A N 1
ATOM 1015 C CA . LYS A 1 124 ? -7.086 -13.570 10.159 1.00 86.50 124 LYS A CA 1
ATOM 1016 C C . LYS A 1 124 ? -6.348 -13.880 11.466 1.00 86.50 124 LYS A C 1
ATOM 1018 O O . LYS A 1 124 ? -6.428 -13.110 12.415 1.00 86.50 124 LYS A O 1
ATOM 1023 N N . GLU A 1 125 ? -5.593 -14.976 11.501 1.00 87.50 125 GLU A N 1
ATOM 1024 C CA . GLU A 1 125 ? -4.823 -15.391 12.682 1.00 87.50 125 GLU A CA 1
ATOM 1025 C C . GLU A 1 125 ? -3.693 -14.410 13.021 1.00 87.50 125 GLU A C 1
ATOM 1027 O O . GLU A 1 125 ? -3.420 -14.141 14.190 1.00 87.50 125 GLU A O 1
ATOM 1032 N N . LYS A 1 126 ? -3.066 -13.809 12.000 1.00 89.69 126 LYS A N 1
ATOM 1033 C CA . LYS A 1 126 ? -2.070 -12.745 12.182 1.00 89.69 126 LYS A CA 1
ATOM 1034 C C . LYS A 1 126 ? -2.743 -11.438 12.603 1.00 89.69 126 LYS A C 1
ATOM 1036 O O . LYS A 1 126 ? -2.191 -10.717 13.431 1.00 89.69 126 LYS A O 1
ATOM 1041 N N . LEU A 1 127 ? -3.938 -11.161 12.077 1.00 89.81 127 LEU A N 1
ATOM 1042 C CA . LEU A 1 127 ? -4.702 -9.946 12.359 1.00 89.81 127 LEU A CA 1
ATOM 1043 C C . LEU A 1 127 ? -5.123 -9.828 13.826 1.00 89.81 127 LEU A C 1
ATOM 1045 O O . LEU A 1 127 ? -5.202 -8.720 14.342 1.00 89.81 127 LEU A O 1
ATOM 1049 N N . GLU A 1 128 ? -5.350 -10.941 14.525 1.00 89.19 128 GLU A N 1
ATOM 1050 C CA . GLU A 1 128 ? -5.700 -10.905 15.952 1.00 89.19 128 GLU A CA 1
ATOM 1051 C C . GLU A 1 128 ? -4.632 -10.209 16.809 1.00 89.19 128 GLU A C 1
ATOM 1053 O O . GLU A 1 128 ? -4.954 -9.591 17.822 1.00 89.19 128 GLU A O 1
ATOM 1058 N N . ASN A 1 129 ? -3.371 -10.258 16.377 1.00 88.38 129 ASN A N 1
ATOM 1059 C CA . ASN A 1 129 ? -2.247 -9.717 17.133 1.00 88.38 129 ASN A CA 1
ATOM 1060 C C . ASN A 1 129 ? -2.199 -8.185 17.132 1.00 88.38 129 ASN A C 1
ATOM 1062 O O . ASN A 1 129 ? -1.419 -7.611 17.888 1.00 88.38 129 ASN A O 1
ATOM 1066 N N . ILE A 1 130 ? -3.037 -7.493 16.346 1.00 89.12 130 ILE A N 1
ATOM 1067 C CA . ILE A 1 130 ? -3.075 -6.023 16.370 1.00 89.12 130 ILE A CA 1
ATOM 1068 C C . ILE A 1 130 ? -3.438 -5.473 17.757 1.00 89.12 130 ILE A C 1
ATOM 1070 O O . ILE A 1 130 ? -3.021 -4.366 18.087 1.00 89.12 130 ILE A O 1
ATOM 1074 N N . PHE A 1 131 ? -4.175 -6.233 18.574 1.00 88.06 131 PHE A N 1
ATOM 1075 C CA . PHE A 1 131 ? -4.560 -5.836 19.935 1.00 88.06 131 PHE A CA 1
ATOM 1076 C C . PHE A 1 131 ? -3.435 -6.029 20.969 1.00 88.06 131 PHE A C 1
ATOM 1078 O O . PHE A 1 131 ? -3.469 -5.445 22.050 1.00 88.06 131 PHE A O 1
ATOM 1085 N N . GLU A 1 132 ? -2.390 -6.781 20.617 1.00 84.38 132 GLU A N 1
ATOM 1086 C CA . GLU A 1 132 ? -1.182 -6.923 21.441 1.00 84.38 132 GLU A CA 1
ATOM 1087 C C . GLU A 1 132 ? -0.112 -5.872 21.100 1.00 84.38 132 GLU A C 1
ATOM 1089 O O . GLU A 1 132 ? 0.916 -5.776 21.768 1.00 84.38 132 GLU A O 1
ATOM 1094 N N . ILE A 1 133 ? -0.348 -5.036 20.082 1.00 75.56 133 ILE A N 1
ATOM 1095 C CA . ILE A 1 133 ? 0.591 -3.984 19.682 1.00 75.56 133 ILE A CA 1
ATOM 1096 C C . ILE A 1 133 ? 0.442 -2.756 20.586 1.00 75.56 133 ILE A C 1
ATOM 1098 O O . ILE A 1 133 ? -0.578 -2.057 20.559 1.00 75.56 133 ILE A O 1
ATOM 1102 N N . GLU A 1 134 ? 1.514 -2.442 21.313 1.00 72.06 134 GLU A N 1
ATOM 1103 C CA . GLU A 1 134 ? 1.717 -1.157 21.987 1.00 72.06 134 GLU A CA 1
ATOM 1104 C C . GLU A 1 134 ? 1.924 -0.033 20.953 1.00 72.06 134 GLU A C 1
ATOM 1106 O O . GLU A 1 134 ? 2.673 -0.191 19.989 1.00 72.06 134 GLU A O 1
ATOM 1111 N N . ASP A 1 135 ? 1.302 1.133 21.143 1.00 61.00 135 ASP A N 1
ATOM 1112 C CA . ASP A 1 135 ? 1.258 2.178 20.100 1.00 61.00 135 ASP A CA 1
ATOM 1113 C C . ASP A 1 135 ? 2.631 2.779 19.717 1.00 61.00 135 ASP A C 1
ATOM 1115 O O . ASP A 1 135 ? 2.824 3.239 18.596 1.00 61.00 135 ASP A O 1
ATOM 1119 N N . SER A 1 136 ? 3.652 2.699 20.585 1.00 55.84 136 SER A N 1
ATOM 1120 C CA . SER A 1 136 ? 5.036 3.055 20.207 1.00 55.84 136 SER A CA 1
ATOM 1121 C C . SER A 1 136 ? 5.589 2.216 19.044 1.00 55.84 136 SER A C 1
ATOM 1123 O O . SER A 1 136 ? 6.597 2.589 18.442 1.00 55.84 136 SER A O 1
ATOM 1125 N N . LYS A 1 137 ? 4.937 1.088 18.736 1.00 65.19 137 LYS A N 1
ATOM 1126 C CA . LYS A 1 137 ? 5.344 0.054 17.778 1.00 65.19 137 LYS A CA 1
ATOM 1127 C C . LYS A 1 137 ? 4.217 -0.261 16.785 1.00 65.19 137 LYS A C 1
ATOM 1129 O O . LYS A 1 137 ? 4.089 -1.387 16.317 1.00 65.19 137 LYS A O 1
ATOM 1134 N N . ASN A 1 138 ? 3.402 0.725 16.410 1.00 78.69 138 ASN A N 1
ATOM 1135 C CA . ASN A 1 138 ? 2.229 0.560 15.540 1.00 78.69 138 ASN A CA 1
ATOM 1136 C C . ASN A 1 138 ? 2.528 0.295 14.046 1.00 78.69 138 ASN A C 1
ATOM 1138 O O . ASN A 1 138 ? 1.720 0.633 13.175 1.00 78.69 138 ASN A O 1
ATOM 1142 N N . ARG A 1 139 ? 3.674 -0.317 13.720 1.00 87.50 139 ARG A N 1
ATOM 1143 C CA . ARG A 1 139 ? 4.146 -0.481 12.337 1.00 87.50 139 ARG A CA 1
ATOM 1144 C C . ARG A 1 139 ? 3.146 -1.270 11.491 1.00 87.50 139 ARG A C 1
ATOM 1146 O O . ARG A 1 139 ? 2.816 -0.811 10.400 1.00 87.50 139 ARG A O 1
ATOM 1153 N N . LEU A 1 140 ? 2.631 -2.394 11.999 1.00 90.56 140 LEU A N 1
ATOM 1154 C CA . LEU A 1 140 ? 1.624 -3.202 11.301 1.00 90.56 140 LEU A CA 1
ATOM 1155 C C . LEU A 1 140 ? 0.306 -2.443 11.097 1.00 90.56 140 LEU A C 1
ATOM 1157 O O . LEU A 1 140 ? -0.197 -2.392 9.979 1.00 90.56 140 LEU A O 1
ATOM 1161 N N . VAL A 1 141 ? -0.233 -1.822 12.152 1.00 90.94 141 VAL A N 1
ATOM 1162 C CA . VAL A 1 141 ? -1.508 -1.084 12.077 1.00 90.94 141 VAL A CA 1
ATOM 1163 C C . VAL A 1 141 ? -1.401 0.082 11.095 1.00 90.94 141 VAL A C 1
ATOM 1165 O O . VAL A 1 141 ? -2.294 0.281 10.278 1.00 90.94 141 VAL A O 1
ATOM 1168 N N . THR A 1 142 ? -0.278 0.802 11.111 1.00 91.19 142 THR A N 1
ATOM 1169 C CA . THR A 1 142 ? 0.006 1.892 10.167 1.00 91.19 142 THR A CA 1
ATOM 1170 C C . THR A 1 142 ? 0.067 1.390 8.724 1.00 91.19 142 THR A C 1
ATOM 1172 O O . THR A 1 142 ? -0.523 2.001 7.833 1.00 91.19 142 THR A O 1
ATOM 1175 N N . ALA A 1 143 ? 0.743 0.263 8.480 1.00 93.94 143 ALA A N 1
ATOM 1176 C CA . ALA A 1 143 ? 0.830 -0.332 7.149 1.00 93.94 143 ALA A CA 1
ATOM 1177 C C . ALA A 1 143 ? -0.555 -0.752 6.624 1.00 93.94 143 ALA A C 1
ATOM 1179 O O . ALA A 1 143 ? -0.914 -0.405 5.498 1.00 93.94 143 ALA A O 1
ATOM 1180 N N . LEU A 1 144 ? -1.351 -1.427 7.463 1.00 94.19 144 LEU A N 1
ATOM 1181 C CA . LEU A 1 144 ? -2.723 -1.835 7.148 1.00 94.19 144 LEU A CA 1
ATOM 1182 C C . LEU A 1 144 ? -3.632 -0.627 6.897 1.00 94.19 144 LEU A C 1
ATOM 1184 O O . LEU A 1 144 ? -4.407 -0.635 5.946 1.00 94.19 144 LEU A O 1
ATOM 1188 N N . ALA A 1 145 ? -3.506 0.439 7.691 1.00 92.94 145 ALA A N 1
ATOM 1189 C CA . ALA A 1 145 ? -4.285 1.659 7.504 1.00 92.94 145 ALA A CA 1
ATOM 1190 C C . ALA A 1 145 ? -3.998 2.318 6.146 1.00 92.94 145 ALA A C 1
ATOM 1192 O O . ALA A 1 145 ? -4.936 2.661 5.428 1.00 92.94 145 ALA A O 1
ATOM 1193 N N . TYR A 1 146 ? -2.725 2.448 5.751 1.00 95.00 146 TYR A N 1
ATOM 1194 C CA . TYR A 1 146 ? -2.381 2.970 4.423 1.00 95.00 146 TYR A CA 1
ATOM 1195 C C . TYR A 1 146 ? -2.834 2.049 3.290 1.00 95.00 146 TYR A C 1
ATOM 1197 O O . TYR A 1 146 ? -3.241 2.554 2.245 1.00 95.00 146 TYR A O 1
ATOM 1205 N N . GLN A 1 147 ? -2.785 0.729 3.488 1.00 94.62 147 GLN A N 1
ATOM 1206 C CA . GLN A 1 147 ? -3.264 -0.241 2.503 1.00 94.62 147 GLN A CA 1
ATOM 1207 C C . GLN A 1 147 ? -4.776 -0.114 2.281 1.00 94.62 147 GLN A C 1
ATOM 1209 O O . GLN A 1 147 ? -5.220 -0.026 1.139 1.00 94.62 147 GLN A O 1
ATOM 1214 N N . ILE A 1 148 ? -5.560 -0.036 3.361 1.00 92.94 148 ILE A N 1
ATOM 1215 C CA . ILE A 1 148 ? -7.018 0.141 3.297 1.00 92.94 148 ILE A CA 1
ATOM 1216 C C . ILE A 1 148 ? -7.358 1.492 2.669 1.00 92.94 148 ILE A C 1
ATOM 1218 O O . ILE A 1 148 ? -8.157 1.548 1.741 1.00 92.94 148 ILE A O 1
ATOM 1222 N N . TYR A 1 149 ? -6.703 2.573 3.104 1.00 92.12 149 TYR A N 1
ATOM 1223 C CA . TYR A 1 149 ? -6.918 3.896 2.516 1.00 92.12 149 TYR A CA 1
ATOM 1224 C C . TYR A 1 149 ? -6.610 3.861 1.010 1.00 92.12 149 TYR A C 1
ATOM 1226 O O . TYR A 1 149 ? -7.446 4.241 0.194 1.00 92.12 149 TYR A O 1
ATOM 1234 N N . GLY A 1 150 ? -5.446 3.335 0.622 1.00 92.06 150 GLY A N 1
ATOM 1235 C CA . GLY A 1 150 ? -5.054 3.218 -0.780 1.00 92.06 150 GLY A CA 1
ATOM 1236 C C . GLY A 1 150 ? -6.044 2.415 -1.623 1.00 92.06 150 GLY A C 1
ATOM 1237 O O . GLY A 1 150 ? -6.276 2.772 -2.775 1.00 92.06 150 GLY A O 1
ATOM 1238 N N . ALA A 1 151 ? -6.643 1.368 -1.064 1.00 89.56 151 ALA A N 1
ATOM 1239 C CA . ALA A 1 151 ? -7.624 0.546 -1.760 1.00 89.56 151 ALA A CA 1
ATOM 1240 C C . ALA A 1 151 ? -8.988 1.234 -1.941 1.00 89.56 151 ALA A C 1
ATOM 1242 O O . ALA A 1 151 ? -9.617 1.093 -2.987 1.00 89.56 151 ALA A O 1
ATOM 1243 N N . GLU A 1 152 ? -9.420 1.997 -0.939 1.00 88.25 152 GLU A N 1
ATOM 1244 C CA . GLU A 1 152 ? -10.771 2.568 -0.854 1.00 88.25 152 GLU A CA 1
ATOM 1245 C C . GLU A 1 152 ? -10.866 3.987 -1.442 1.00 88.25 152 GLU A C 1
ATOM 1247 O O . GLU A 1 152 ? -11.958 4.488 -1.737 1.00 88.25 152 GLU A O 1
ATOM 1252 N N . SER A 1 153 ? -9.724 4.659 -1.628 1.00 87.81 153 SER A N 1
ATOM 1253 C CA . SER A 1 153 ? -9.648 5.987 -2.236 1.00 87.81 153 SER A CA 1
ATOM 1254 C C . SER A 1 153 ? -10.251 6.019 -3.643 1.00 87.81 153 SER A C 1
ATOM 1256 O O . SER A 1 153 ? -9.734 5.411 -4.579 1.00 87.81 153 SER A O 1
ATOM 1258 N N . GLN A 1 154 ? -11.291 6.839 -3.809 1.00 85.00 154 GLN A N 1
ATOM 1259 C CA . GLN A 1 154 ? -11.855 7.177 -5.122 1.00 85.00 154 GLN A CA 1
ATOM 1260 C C . GLN A 1 154 ? -10.973 8.170 -5.890 1.00 85.00 154 GLN A C 1
ATOM 1262 O O . GLN A 1 154 ? -10.927 8.157 -7.120 1.00 85.00 154 GLN A O 1
ATOM 1267 N N . ASP A 1 155 ? -10.252 9.029 -5.165 1.00 86.75 155 ASP A N 1
ATOM 1268 C CA . ASP A 1 155 ? -9.270 9.916 -5.769 1.00 86.75 155 ASP A CA 1
ATOM 1269 C C . ASP A 1 155 ? -8.026 9.121 -6.189 1.00 86.75 155 ASP A C 1
ATOM 1271 O O . ASP A 1 155 ? -7.396 8.424 -5.392 1.00 86.75 155 ASP A O 1
ATOM 1275 N N . THR A 1 156 ? -7.665 9.231 -7.468 1.00 87.75 156 THR A N 1
ATOM 1276 C CA . THR A 1 156 ? -6.537 8.490 -8.049 1.00 87.75 156 THR A CA 1
ATOM 1277 C C . THR A 1 156 ? -5.207 8.872 -7.405 1.00 87.75 156 THR A C 1
ATOM 1279 O O . THR A 1 156 ? -4.335 8.015 -7.236 1.00 87.75 156 THR A O 1
ATOM 1282 N N . PHE A 1 157 ? -5.024 10.148 -7.059 1.00 87.44 157 PHE A N 1
ATOM 1283 C CA . PHE A 1 157 ? -3.778 10.596 -6.459 1.00 87.44 157 PHE A CA 1
ATOM 1284 C C . PHE A 1 157 ? -3.650 10.095 -5.021 1.00 87.44 157 PHE A C 1
ATOM 1286 O O . PHE A 1 157 ? -2.593 9.578 -4.669 1.00 87.44 157 PHE A O 1
ATOM 1293 N N . GLU A 1 158 ? -4.715 10.158 -4.222 1.00 88.88 158 GLU A N 1
ATOM 1294 C CA . GLU A 1 158 ? -4.742 9.583 -2.873 1.00 88.88 158 GLU A CA 1
ATOM 1295 C C . GLU A 1 158 ? -4.562 8.066 -2.901 1.00 88.88 158 GLU A C 1
ATOM 1297 O O . GLU A 1 158 ? -3.769 7.533 -2.121 1.00 88.88 158 GLU A O 1
ATOM 1302 N N . ARG A 1 159 ? -5.194 7.361 -3.847 1.00 91.94 159 ARG A N 1
ATOM 1303 C CA . ARG A 1 159 ? -4.961 5.926 -4.057 1.00 91.94 159 ARG A CA 1
ATOM 1304 C C . ARG A 1 159 ? -3.482 5.640 -4.301 1.00 91.94 159 ARG A C 1
ATOM 1306 O O . ARG A 1 159 ? -2.892 4.801 -3.621 1.00 91.94 159 ARG A O 1
ATOM 1313 N N . PHE A 1 160 ? -2.865 6.347 -5.244 1.00 93.81 160 PHE A N 1
ATOM 1314 C CA . PHE A 1 160 ? -1.439 6.209 -5.536 1.00 93.81 160 PHE A CA 1
ATOM 1315 C C . PHE A 1 160 ? -0.565 6.551 -4.320 1.00 93.81 160 PHE A C 1
ATOM 1317 O O . PHE A 1 160 ? 0.333 5.790 -3.954 1.00 93.81 160 PHE A O 1
ATOM 1324 N N . ALA A 1 161 ? -0.844 7.677 -3.666 1.00 93.25 161 ALA A N 1
ATOM 1325 C CA . ALA A 1 161 ? -0.075 8.186 -2.544 1.00 93.25 161 ALA A CA 1
ATOM 1326 C C . ALA A 1 161 ? -0.104 7.233 -1.349 1.00 93.25 161 ALA A C 1
ATOM 1328 O O . ALA A 1 161 ? 0.945 6.965 -0.763 1.00 93.25 161 ALA A O 1
ATOM 1329 N N . ASN A 1 162 ? -1.275 6.704 -0.992 1.00 94.81 162 ASN A N 1
ATOM 1330 C CA . ASN A 1 162 ? -1.428 5.824 0.163 1.00 94.81 162 ASN A CA 1
ATOM 1331 C C . ASN A 1 162 ? -0.885 4.414 -0.108 1.00 94.81 162 ASN A C 1
ATOM 1333 O O . ASN A 1 162 ? -0.188 3.876 0.752 1.00 94.81 162 ASN A O 1
ATOM 1337 N N . ASN A 1 163 ? -1.037 3.876 -1.325 1.00 95.94 163 ASN A N 1
ATOM 1338 C CA . ASN A 1 163 ? -0.348 2.637 -1.709 1.00 95.94 163 ASN A CA 1
ATOM 1339 C C . ASN A 1 163 ? 1.182 2.793 -1.660 1.00 95.94 163 ASN A C 1
ATOM 1341 O O . ASN A 1 163 ? 1.878 1.903 -1.164 1.00 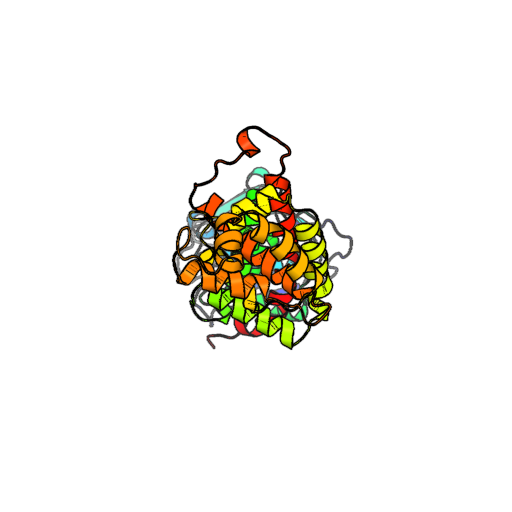95.94 163 ASN A O 1
ATOM 1345 N N . TRP A 1 164 ? 1.719 3.939 -2.104 1.00 95.69 164 TRP A N 1
ATOM 1346 C CA . TRP A 1 164 ? 3.149 4.235 -1.974 1.00 95.69 164 TRP A CA 1
ATOM 1347 C C . TRP A 1 164 ? 3.575 4.395 -0.512 1.00 95.69 164 TRP A C 1
ATOM 1349 O O . TRP A 1 164 ? 4.633 3.900 -0.131 1.00 95.69 164 TRP A O 1
ATOM 1359 N N . ARG A 1 165 ? 2.783 5.080 0.325 1.00 95.00 165 ARG A N 1
ATOM 1360 C CA . ARG A 1 165 ? 3.062 5.227 1.765 1.00 95.00 165 ARG A CA 1
ATOM 1361 C C . ARG A 1 165 ? 3.104 3.872 2.464 1.00 95.00 165 ARG A C 1
ATOM 1363 O O . ARG A 1 165 ? 4.018 3.666 3.254 1.00 95.00 165 ARG A O 1
ATOM 1370 N N . CYS A 1 166 ? 2.191 2.957 2.137 1.00 96.19 166 CYS A N 1
ATOM 1371 C CA . CYS A 1 166 ? 2.213 1.587 2.646 1.00 96.19 166 CYS A CA 1
ATOM 1372 C C . CYS A 1 166 ? 3.518 0.875 2.254 1.00 96.19 166 CYS A C 1
ATOM 1374 O O . CYS A 1 166 ? 4.276 0.460 3.131 1.00 96.19 166 CYS A O 1
ATOM 1376 N N . PHE A 1 167 ? 3.845 0.846 0.957 1.00 95.75 167 PHE A N 1
ATOM 1377 C CA . PHE A 1 167 ? 5.074 0.230 0.449 1.00 95.75 167 PHE A CA 1
ATOM 1378 C C . PHE A 1 167 ? 6.336 0.806 1.115 1.00 95.75 167 PHE A C 1
ATOM 1380 O O . PHE A 1 167 ? 7.191 0.063 1.598 1.00 95.75 167 PHE A O 1
ATOM 1387 N N . ASN A 1 168 ? 6.414 2.138 1.193 1.00 93.38 168 ASN A N 1
ATOM 1388 C CA . ASN A 1 168 ? 7.500 2.890 1.821 1.00 93.38 168 ASN A CA 1
ATOM 1389 C C . ASN A 1 168 ? 7.661 2.570 3.302 1.00 93.38 168 ASN A C 1
ATOM 1391 O O . ASN A 1 168 ? 8.756 2.270 3.778 1.00 93.38 168 ASN A O 1
ATOM 1395 N N . HIS A 1 169 ? 6.549 2.568 4.023 1.00 92.62 169 HIS A N 1
ATOM 1396 C CA . HIS A 1 169 ? 6.532 2.223 5.432 1.00 92.62 169 HIS A CA 1
ATOM 1397 C C . HIS A 1 169 ? 7.033 0.794 5.670 1.00 92.62 169 HIS A C 1
ATOM 1399 O O . HIS A 1 169 ? 7.882 0.590 6.538 1.00 92.62 169 HIS A O 1
ATOM 1405 N N . ILE A 1 170 ? 6.590 -0.178 4.862 1.00 93.44 170 ILE A N 1
ATOM 1406 C CA . ILE A 1 170 ? 7.033 -1.573 4.979 1.00 93.44 170 ILE A CA 1
ATOM 1407 C C . ILE A 1 170 ? 8.541 -1.684 4.736 1.00 93.44 170 ILE A C 1
ATOM 1409 O O . ILE A 1 170 ? 9.252 -2.220 5.590 1.00 93.44 170 ILE A O 1
ATOM 1413 N N . TYR A 1 171 ? 9.061 -1.166 3.615 1.00 91.00 171 TYR A N 1
ATOM 1414 C CA . TYR A 1 171 ? 10.486 -1.337 3.324 1.00 91.00 171 TYR A CA 1
ATOM 1415 C C . TYR A 1 171 ? 11.391 -0.565 4.289 1.00 91.00 171 TYR A C 1
ATOM 1417 O O . TYR A 1 171 ? 12.494 -1.039 4.563 1.00 91.00 171 TYR A O 1
ATOM 1425 N N . ASN A 1 172 ? 10.960 0.574 4.841 1.00 89.75 172 ASN A N 1
ATOM 1426 C CA . ASN A 1 172 ? 11.738 1.279 5.865 1.00 89.75 172 ASN A CA 1
ATOM 1427 C C . ASN A 1 172 ? 11.777 0.494 7.171 1.00 89.75 172 ASN A C 1
ATOM 1429 O O . ASN A 1 172 ? 12.857 0.298 7.727 1.00 89.75 172 ASN A O 1
ATOM 1433 N N . CYS A 1 173 ? 10.630 -0.032 7.614 1.00 88.00 173 CYS A N 1
ATOM 1434 C CA . CYS A 1 173 ? 10.562 -0.860 8.816 1.00 88.00 173 CYS A CA 1
ATOM 1435 C C . CYS A 1 173 ? 11.453 -2.102 8.703 1.00 88.00 173 CYS A C 1
ATOM 1437 O O . CYS A 1 173 ? 12.131 -2.461 9.656 1.00 88.00 173 CYS A O 1
ATOM 1439 N N . VAL A 1 174 ? 11.483 -2.746 7.534 1.00 87.06 174 VAL A N 1
ATOM 1440 C CA . VAL A 1 174 ? 12.261 -3.975 7.304 1.00 87.06 174 VAL A CA 1
ATOM 1441 C C . VAL A 1 174 ? 13.771 -3.724 7.230 1.00 87.06 174 VAL A C 1
ATOM 1443 O O . VAL A 1 174 ? 14.557 -4.643 7.487 1.00 87.06 174 VAL A O 1
ATOM 1446 N N . ASN A 1 175 ? 14.185 -2.516 6.837 1.00 85.06 175 ASN A N 1
ATOM 1447 C CA . ASN A 1 175 ? 15.580 -2.212 6.521 1.00 85.06 175 ASN A CA 1
ATOM 1448 C C . ASN A 1 175 ? 16.277 -1.244 7.484 1.00 85.06 175 ASN A C 1
ATOM 1450 O O . ASN A 1 175 ? 17.501 -1.179 7.417 1.00 85.06 175 ASN A O 1
ATOM 1454 N N . GLY A 1 176 ? 15.552 -0.544 8.361 1.00 77.38 176 GLY A N 1
ATOM 1455 C CA . GLY A 1 176 ? 16.127 0.381 9.344 1.00 77.38 176 GLY A CA 1
ATOM 1456 C C . GLY A 1 176 ? 16.660 1.675 8.722 1.00 77.38 176 GLY A C 1
ATOM 1457 O O . GLY A 1 176 ? 17.855 1.937 8.803 1.00 77.38 176 GLY A O 1
ATOM 1458 N N . ASP A 1 177 ? 15.778 2.464 8.098 1.00 68.06 177 ASP A N 1
ATOM 1459 C CA . ASP A 1 177 ? 16.065 3.792 7.519 1.00 68.06 177 ASP A CA 1
ATOM 1460 C C . ASP A 1 177 ? 17.267 3.820 6.549 1.00 68.06 177 ASP A C 1
ATOM 1462 O O . ASP A 1 177 ? 18.252 4.539 6.717 1.00 68.06 177 ASP A O 1
ATOM 1466 N N . THR A 1 178 ? 17.163 3.022 5.483 1.00 76.12 178 THR A N 1
ATOM 1467 C CA . THR A 1 178 ? 18.117 3.009 4.354 1.00 76.12 178 THR A CA 1
ATOM 1468 C C . THR A 1 178 ? 17.678 3.953 3.233 1.00 76.12 178 THR A C 1
ATOM 1470 O O . THR A 1 178 ? 16.566 4.479 3.248 1.00 76.12 178 THR A O 1
ATOM 1473 N N . SER A 1 179 ? 18.535 4.181 2.230 1.00 80.62 179 SER A N 1
ATOM 1474 C CA . SER A 1 179 ? 18.112 4.932 1.044 1.00 80.62 179 SER A CA 1
ATOM 1475 C C . SER A 1 179 ? 16.934 4.225 0.354 1.00 80.62 179 SER A C 1
ATOM 1477 O O . SER A 1 179 ? 16.919 2.997 0.270 1.00 80.62 179 SER A O 1
ATOM 1479 N N . ASP A 1 180 ? 15.977 4.982 -0.202 1.00 79.50 180 ASP A N 1
ATOM 1480 C CA . ASP A 1 180 ? 14.821 4.409 -0.918 1.00 79.50 180 ASP A CA 1
ATOM 1481 C C . ASP A 1 180 ? 15.249 3.371 -1.967 1.00 79.50 180 ASP A C 1
ATOM 1483 O O . ASP A 1 180 ? 14.567 2.381 -2.196 1.00 79.50 180 ASP A O 1
ATOM 1487 N N . THR A 1 181 ? 16.359 3.615 -2.669 1.00 79.44 181 THR A N 1
ATOM 1488 C CA . THR A 1 181 ? 16.831 2.693 -3.709 1.00 79.44 181 THR A CA 1
ATOM 1489 C C . THR A 1 181 ? 17.275 1.364 -3.104 1.00 79.44 181 THR A C 1
ATOM 1491 O O . THR A 1 181 ? 16.860 0.316 -3.598 1.00 79.44 181 THR A O 1
ATOM 1494 N N . ASP A 1 182 ? 18.064 1.398 -2.032 1.00 80.38 182 ASP A N 1
ATOM 1495 C CA . ASP A 1 182 ? 18.600 0.189 -1.404 1.00 80.38 182 ASP A CA 1
ATOM 1496 C C . ASP A 1 182 ? 17.501 -0.591 -0.675 1.00 80.38 182 ASP A C 1
ATOM 1498 O O . ASP A 1 182 ? 17.410 -1.812 -0.817 1.00 80.38 182 ASP A O 1
ATOM 1502 N N . GLY A 1 183 ? 16.616 0.113 0.041 1.00 85.88 183 GLY A N 1
ATOM 1503 C CA . GLY A 1 183 ? 15.504 -0.490 0.774 1.00 85.88 183 GLY A CA 1
ATOM 1504 C C . GLY A 1 183 ? 14.535 -1.238 -0.144 1.00 85.88 183 GLY A C 1
ATOM 1505 O O . GLY A 1 183 ? 14.211 -2.403 0.107 1.00 85.88 183 GLY A O 1
ATOM 1506 N N . ILE A 1 184 ? 14.148 -0.604 -1.258 1.00 88.56 184 ILE A N 1
ATOM 1507 C CA . ILE A 1 184 ? 13.296 -1.215 -2.288 1.00 88.56 184 ILE A CA 1
ATOM 1508 C C . ILE A 1 184 ? 13.982 -2.438 -2.898 1.00 88.56 184 ILE A C 1
ATOM 1510 O O . ILE A 1 184 ? 13.371 -3.500 -2.999 1.00 88.56 184 ILE A O 1
ATOM 1514 N N . GLN A 1 185 ? 15.251 -2.317 -3.304 1.00 83.75 185 GLN A N 1
ATOM 1515 C CA . GLN A 1 185 ? 15.964 -3.430 -3.934 1.00 83.75 185 GLN A CA 1
ATOM 1516 C C . GLN A 1 185 ? 16.108 -4.628 -3.000 1.00 83.75 185 GLN A C 1
ATOM 1518 O O . GLN A 1 185 ? 15.951 -5.761 -3.451 1.00 83.75 185 GLN A O 1
ATOM 1523 N N . LYS A 1 186 ? 16.383 -4.387 -1.717 1.00 86.62 186 LYS A N 1
ATOM 1524 C CA . LYS A 1 186 ? 16.562 -5.444 -0.724 1.00 86.62 186 LYS A CA 1
ATOM 1525 C C . LYS A 1 186 ? 15.268 -6.208 -0.458 1.00 86.62 186 LYS A C 1
ATOM 1527 O O . LYS A 1 186 ? 15.298 -7.433 -0.466 1.00 86.62 186 LYS A O 1
ATOM 1532 N N . VAL A 1 187 ? 14.147 -5.506 -0.281 1.00 89.25 187 VAL A N 1
ATOM 1533 C CA . VAL A 1 187 ? 12.835 -6.147 -0.083 1.00 89.25 187 VAL A CA 1
ATOM 1534 C C . VAL A 1 187 ? 12.409 -6.930 -1.320 1.00 89.25 187 VAL A C 1
ATOM 1536 O O . VAL A 1 187 ? 12.023 -8.089 -1.210 1.00 89.25 187 VAL A O 1
ATOM 1539 N N . LEU A 1 188 ? 12.523 -6.331 -2.507 1.00 88.25 188 LEU A N 1
ATOM 1540 C CA . LEU A 1 188 ? 12.120 -6.995 -3.744 1.00 88.25 188 LEU A CA 1
ATOM 1541 C C . LEU A 1 188 ? 12.963 -8.250 -4.013 1.00 88.25 188 LEU A C 1
ATOM 1543 O O . LEU A 1 188 ? 12.400 -9.290 -4.338 1.00 88.25 188 LEU A O 1
ATOM 1547 N N . LYS A 1 189 ? 14.283 -8.181 -3.806 1.00 85.88 189 LYS A N 1
ATOM 1548 C CA . LYS A 1 189 ? 15.178 -9.338 -3.943 1.00 85.88 189 LYS A CA 1
ATOM 1549 C C . LYS A 1 189 ? 14.845 -10.452 -2.943 1.00 85.88 189 LYS A C 1
ATOM 1551 O O . LYS A 1 189 ? 14.824 -11.619 -3.310 1.00 85.88 189 LYS A O 1
ATOM 1556 N N . ASP A 1 190 ? 14.572 -10.101 -1.690 1.00 87.94 190 ASP A N 1
ATOM 1557 C CA . ASP A 1 190 ? 14.219 -11.083 -0.660 1.00 87.94 190 ASP A CA 1
ATOM 1558 C C . ASP A 1 190 ? 12.927 -11.846 -1.016 1.00 87.94 190 ASP A C 1
ATOM 1560 O O . ASP A 1 190 ? 12.863 -13.071 -0.890 1.00 87.94 190 ASP A O 1
ATOM 1564 N N . VAL A 1 191 ? 11.907 -11.143 -1.520 1.00 86.75 191 VAL A N 1
ATOM 1565 C CA . VAL A 1 191 ? 10.638 -11.771 -1.931 1.00 86.75 191 VAL A CA 1
ATOM 1566 C C . VAL A 1 191 ? 10.839 -12.660 -3.161 1.00 86.75 191 VAL A C 1
ATOM 1568 O O . VAL A 1 191 ? 10.367 -13.797 -3.180 1.00 86.75 191 VAL A O 1
ATOM 1571 N N . GLU A 1 192 ? 11.594 -12.172 -4.148 1.00 86.12 192 GLU A N 1
ATOM 1572 C CA . GLU A 1 192 ? 11.967 -12.904 -5.363 1.00 86.12 192 GLU A CA 1
ATOM 1573 C C . GLU A 1 192 ? 12.654 -14.243 -5.064 1.00 86.12 192 GLU A C 1
ATOM 1575 O O . GLU A 1 192 ? 12.303 -15.260 -5.659 1.00 86.12 192 GLU A O 1
ATOM 1580 N N . GLU A 1 193 ? 13.612 -14.259 -4.135 1.00 84.69 193 GLU A N 1
ATOM 1581 C CA . GLU A 1 193 ? 14.414 -15.449 -3.814 1.00 84.69 193 GLU A CA 1
ATOM 1582 C C . GLU A 1 193 ? 13.633 -16.526 -3.049 1.00 84.69 193 GLU A C 1
ATOM 1584 O O . GLU A 1 193 ? 14.083 -17.670 -2.972 1.00 84.69 193 GLU A O 1
ATOM 1589 N N . THR A 1 194 ? 12.472 -16.186 -2.486 1.00 76.38 194 THR A N 1
ATOM 1590 C CA . THR A 1 194 ? 11.791 -17.055 -1.519 1.00 76.38 194 THR A CA 1
ATOM 1591 C C . THR A 1 194 ? 10.433 -17.556 -1.991 1.00 76.38 194 THR A C 1
ATOM 1593 O O . THR A 1 194 ? 10.112 -18.710 -1.720 1.00 76.38 194 THR A O 1
ATOM 1596 N N . ASN A 1 195 ? 9.616 -16.724 -2.651 1.00 74.50 195 ASN A N 1
ATOM 1597 C CA . ASN A 1 195 ? 8.288 -17.162 -3.089 1.00 74.50 195 ASN A CA 1
ATOM 1598 C C . ASN A 1 195 ? 7.764 -16.390 -4.311 1.00 74.50 195 ASN A C 1
ATOM 1600 O O . ASN A 1 195 ? 6.916 -15.506 -4.209 1.00 74.50 195 ASN A O 1
ATOM 1604 N N . LEU A 1 196 ? 8.277 -16.727 -5.498 1.00 76.94 196 LEU A N 1
ATOM 1605 C CA . LEU A 1 196 ? 7.919 -16.037 -6.742 1.00 76.94 196 LEU A CA 1
ATOM 1606 C C . LEU A 1 196 ? 6.437 -16.213 -7.134 1.00 76.94 196 LEU A C 1
ATOM 1608 O O . LEU A 1 196 ? 5.908 -15.367 -7.850 1.00 76.94 196 LEU A O 1
ATOM 1612 N N . SER A 1 197 ? 5.755 -17.276 -6.687 1.00 83.69 197 SER A N 1
ATOM 1613 C CA . SER A 1 197 ? 4.337 -17.496 -7.021 1.00 83.69 197 SER A CA 1
ATOM 1614 C C . SER A 1 197 ? 3.419 -16.428 -6.436 1.00 83.69 197 SER A C 1
ATOM 1616 O O . SER A 1 197 ? 2.473 -16.016 -7.107 1.00 83.69 197 SER A O 1
ATOM 1618 N N . ASP A 1 198 ? 3.736 -15.926 -5.241 1.00 84.94 198 ASP A N 1
ATOM 1619 C CA . ASP A 1 198 ? 2.966 -14.866 -4.574 1.00 84.94 198 ASP A CA 1
ATOM 1620 C C . ASP A 1 198 ? 3.056 -13.541 -5.345 1.00 84.94 198 ASP A C 1
ATOM 1622 O O . ASP A 1 198 ? 2.221 -12.656 -5.203 1.00 84.94 198 ASP A O 1
ATOM 1626 N N . LEU A 1 199 ? 4.069 -13.405 -6.206 1.00 91.25 199 LEU A N 1
ATOM 1627 C CA . LEU A 1 199 ? 4.273 -12.237 -7.052 1.00 91.25 199 LEU A CA 1
ATOM 1628 C C . LEU A 1 199 ? 3.599 -12.348 -8.425 1.00 91.25 199 LEU A C 1
ATOM 1630 O O . LEU A 1 199 ? 3.777 -11.441 -9.235 1.00 91.25 199 LEU A O 1
ATOM 1634 N N . SER A 1 200 ? 2.846 -13.413 -8.709 1.00 91.75 200 SER A N 1
ATOM 1635 C CA . SER A 1 200 ? 2.193 -13.621 -10.013 1.00 91.75 200 SER A CA 1
ATOM 1636 C C . SER A 1 200 ? 1.334 -12.422 -10.441 1.00 91.75 200 SER A C 1
ATOM 1638 O O . SER A 1 200 ? 1.654 -11.799 -11.454 1.00 91.75 200 SER A O 1
ATOM 1640 N N . ASP A 1 201 ? 0.353 -12.024 -9.628 1.00 93.19 201 ASP A N 1
ATOM 1641 C CA . ASP A 1 201 ? -0.501 -10.845 -9.853 1.00 93.19 201 ASP A CA 1
ATOM 1642 C C . ASP A 1 201 ? 0.306 -9.554 -10.131 1.00 93.19 201 ASP A C 1
ATOM 1644 O O . ASP A 1 201 ? 0.182 -8.976 -11.218 1.00 93.19 201 ASP A O 1
ATOM 1648 N N . PRO A 1 202 ? 1.170 -9.064 -9.210 1.00 95.19 202 PRO A N 1
ATOM 1649 C CA . PRO A 1 202 ? 1.889 -7.812 -9.435 1.00 95.19 202 PRO A CA 1
ATOM 1650 C C . PRO A 1 202 ? 2.866 -7.892 -10.616 1.00 95.19 202 PRO A C 1
ATOM 1652 O O . PRO A 1 202 ? 3.104 -6.871 -11.269 1.00 95.19 202 PRO A O 1
ATOM 1655 N N . ILE A 1 203 ? 3.418 -9.068 -10.932 1.00 95.56 203 ILE A N 1
ATOM 1656 C CA . ILE A 1 203 ? 4.271 -9.278 -12.109 1.00 95.56 203 ILE A CA 1
ATOM 1657 C C . ILE A 1 203 ? 3.457 -9.177 -13.401 1.00 95.56 203 ILE A C 1
ATOM 1659 O O . ILE A 1 203 ? 3.889 -8.489 -14.330 1.00 95.56 203 ILE A O 1
ATOM 1663 N N . GLU A 1 204 ? 2.301 -9.835 -13.484 1.00 95.62 204 GLU A N 1
ATOM 1664 C CA . GLU A 1 204 ? 1.456 -9.816 -14.682 1.00 95.62 204 GLU A CA 1
ATOM 1665 C C . GLU A 1 204 ? 0.953 -8.406 -14.994 1.00 95.62 204 GLU A C 1
ATOM 1667 O O . GLU A 1 204 ? 1.123 -7.931 -16.123 1.00 95.62 204 GLU A O 1
ATOM 1672 N N . ILE A 1 205 ? 0.461 -7.688 -13.980 1.00 96.25 205 ILE A N 1
ATOM 1673 C CA . ILE A 1 205 ? -0.009 -6.303 -14.129 1.00 96.25 205 ILE A CA 1
ATOM 1674 C C . ILE A 1 205 ? 1.155 -5.393 -14.540 1.00 96.25 205 ILE A C 1
ATOM 1676 O O . ILE A 1 205 ? 1.022 -4.564 -15.442 1.00 96.25 205 ILE A O 1
ATOM 1680 N N . SER A 1 206 ? 2.336 -5.575 -13.938 1.00 96.38 206 SER A N 1
ATOM 1681 C CA . SER A 1 206 ? 3.546 -4.827 -14.305 1.00 96.38 206 SER A CA 1
ATOM 1682 C C . SER A 1 206 ? 3.968 -5.088 -15.751 1.00 96.38 206 SER A C 1
ATOM 1684 O O . SER A 1 206 ? 4.355 -4.164 -16.474 1.00 96.38 206 SER A O 1
ATOM 1686 N N . LYS A 1 207 ? 3.889 -6.342 -16.205 1.00 95.62 207 LYS A N 1
ATOM 1687 C CA . LYS A 1 207 ? 4.208 -6.725 -17.580 1.00 95.62 207 LYS A CA 1
ATOM 1688 C C . LYS A 1 207 ? 3.243 -6.083 -18.566 1.00 95.62 207 LYS A 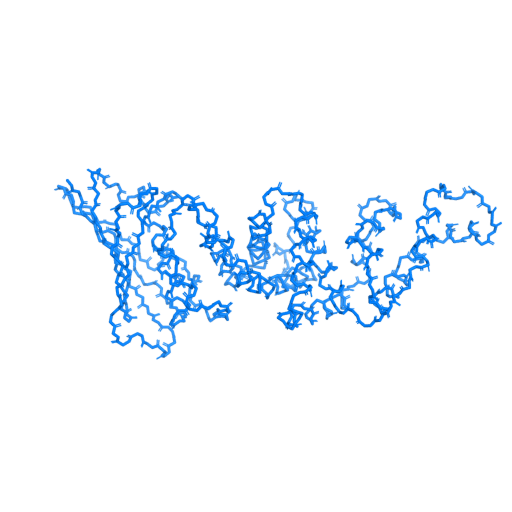C 1
ATOM 1690 O O . LYS A 1 207 ? 3.698 -5.532 -19.570 1.00 95.62 207 LYS A O 1
ATOM 1695 N N . GLU A 1 208 ? 1.943 -6.119 -18.289 1.00 95.50 208 GLU A N 1
ATOM 1696 C CA . GLU A 1 208 ? 0.932 -5.430 -19.094 1.00 95.50 208 GLU A CA 1
ATOM 1697 C C . GLU A 1 208 ? 1.210 -3.920 -19.145 1.00 95.50 208 GLU A C 1
ATOM 1699 O O . GLU A 1 208 ? 1.329 -3.339 -20.228 1.00 95.50 208 GLU A O 1
ATOM 1704 N N . PHE A 1 209 ? 1.408 -3.299 -17.980 1.00 95.38 209 PHE A N 1
ATOM 1705 C CA . PHE A 1 209 ? 1.634 -1.865 -17.840 1.00 95.38 209 PHE A CA 1
ATOM 1706 C C . PHE A 1 209 ? 2.854 -1.382 -18.634 1.00 95.38 209 PHE A C 1
ATOM 1708 O O . PHE A 1 209 ? 2.735 -0.502 -19.486 1.00 95.38 209 PHE A O 1
ATOM 1715 N N . ILE A 1 210 ? 4.025 -1.986 -18.422 1.00 92.81 210 ILE A N 1
ATOM 1716 C CA . ILE A 1 210 ? 5.258 -1.625 -19.141 1.00 92.81 210 ILE A CA 1
ATOM 1717 C C . ILE A 1 210 ? 5.135 -1.910 -20.639 1.00 92.81 210 ILE A C 1
ATOM 1719 O O . ILE A 1 210 ? 5.751 -1.218 -21.462 1.00 92.81 210 ILE A O 1
ATOM 1723 N N . ASN A 1 211 ? 4.365 -2.929 -21.028 1.00 91.94 211 ASN A N 1
ATOM 1724 C CA . ASN A 1 211 ? 4.139 -3.220 -22.436 1.00 91.94 211 ASN A CA 1
ATOM 1725 C C . ASN A 1 211 ? 3.310 -2.144 -23.133 1.00 91.94 211 ASN A C 1
ATOM 1727 O O . ASN A 1 211 ? 3.687 -1.746 -24.241 1.00 91.94 211 ASN A O 1
ATOM 1731 N N . ASN A 1 212 ? 2.306 -1.618 -22.440 1.00 91.88 212 ASN A N 1
ATOM 1732 C CA . ASN A 1 212 ? 1.374 -0.618 -22.947 1.00 91.88 212 ASN A CA 1
ATOM 1733 C C . ASN A 1 212 ? 1.813 0.836 -22.698 1.00 91.88 212 ASN A C 1
ATOM 1735 O O . ASN A 1 212 ? 1.256 1.747 -23.309 1.00 91.88 212 ASN A O 1
ATOM 1739 N N . LEU A 1 213 ? 2.822 1.076 -21.852 1.00 89.81 213 LEU A N 1
ATOM 1740 C CA . LEU A 1 213 ? 3.324 2.424 -21.586 1.00 89.81 213 LEU A CA 1
ATOM 1741 C C . LEU A 1 213 ? 3.846 3.077 -22.885 1.00 89.81 213 LEU A C 1
ATOM 1743 O O . LEU A 1 213 ? 4.699 2.488 -23.567 1.00 89.81 213 LEU A O 1
ATOM 1747 N N . PRO A 1 214 ? 3.399 4.302 -23.238 1.00 89.31 214 PRO A N 1
ATOM 1748 C CA . PRO A 1 214 ? 3.835 4.961 -24.461 1.00 89.31 214 PRO A CA 1
ATOM 1749 C C . PRO A 1 214 ? 5.357 5.102 -24.529 1.00 89.31 214 PRO A C 1
ATOM 1751 O O . PRO A 1 214 ? 6.006 5.524 -23.569 1.00 89.31 214 PRO A O 1
ATOM 1754 N N . LYS A 1 215 ? 5.939 4.822 -25.701 1.00 85.50 215 LYS A N 1
ATOM 1755 C CA . LYS A 1 215 ? 7.395 4.921 -25.920 1.00 85.50 215 LYS A CA 1
ATOM 1756 C C . LYS A 1 215 ? 7.952 6.290 -25.524 1.00 85.50 215 LYS A C 1
ATOM 1758 O O . LYS A 1 215 ? 9.019 6.363 -24.930 1.00 85.50 215 LYS A O 1
ATOM 1763 N N . THR A 1 216 ? 7.217 7.364 -25.809 1.00 83.88 216 THR A N 1
ATOM 1764 C CA . THR A 1 216 ? 7.589 8.741 -25.449 1.00 83.88 216 THR A CA 1
ATOM 1765 C C . THR A 1 216 ? 7.631 8.965 -23.937 1.00 83.88 216 THR A C 1
ATOM 1767 O O . THR A 1 216 ? 8.533 9.648 -23.455 1.00 83.88 216 THR A O 1
ATOM 1770 N N . ARG A 1 217 ? 6.707 8.362 -23.175 1.00 85.94 217 ARG A N 1
ATOM 1771 C CA . ARG A 1 217 ? 6.692 8.403 -21.703 1.00 85.94 217 ARG A CA 1
ATOM 1772 C C . ARG A 1 217 ? 7.877 7.648 -21.125 1.00 85.94 217 ARG A C 1
ATOM 1774 O O . ARG A 1 217 ? 8.621 8.206 -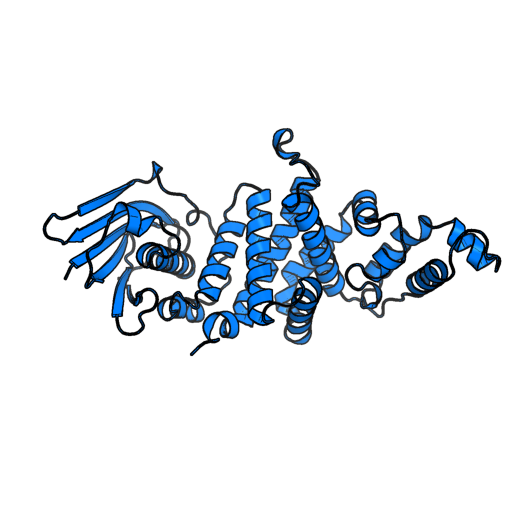20.321 1.00 85.94 217 ARG A O 1
ATOM 1781 N N . LEU A 1 218 ? 8.094 6.424 -21.604 1.00 83.62 218 LEU A N 1
ATOM 1782 C CA . LEU A 1 218 ? 9.221 5.591 -21.195 1.00 83.62 218 LEU A CA 1
ATOM 1783 C C . LEU A 1 218 ? 10.557 6.291 -21.506 1.00 83.62 218 LEU A C 1
ATOM 1785 O O . LEU A 1 218 ? 11.406 6.392 -20.630 1.00 83.62 218 LEU A O 1
ATOM 1789 N N . LEU A 1 219 ? 10.712 6.879 -22.697 1.00 79.44 219 LEU A N 1
ATOM 1790 C CA . LEU A 1 219 ? 11.880 7.692 -23.064 1.00 79.44 219 LEU A CA 1
ATOM 1791 C C . LEU A 1 219 ? 12.056 8.916 -22.164 1.00 79.44 219 LEU A C 1
ATOM 1793 O O . LEU A 1 219 ? 13.170 9.183 -21.715 1.00 79.44 219 LEU A O 1
ATOM 1797 N N . GLY A 1 220 ? 10.980 9.659 -21.894 1.00 79.00 220 GLY A N 1
ATOM 1798 C CA . GLY A 1 220 ? 11.016 10.852 -21.046 1.00 79.00 220 GLY A CA 1
ATOM 1799 C C . GLY A 1 220 ? 11.438 10.543 -19.609 1.00 79.00 220 GLY A C 1
ATOM 1800 O O . GLY A 1 220 ? 12.241 11.274 -19.026 1.00 79.00 220 GLY A O 1
ATOM 1801 N N . TRP A 1 221 ? 10.959 9.428 -19.057 1.00 81.12 221 TRP A N 1
ATOM 1802 C CA . TRP A 1 221 ? 11.425 8.924 -17.768 1.00 81.12 221 TRP A CA 1
ATOM 1803 C C . TRP A 1 221 ? 12.876 8.454 -17.818 1.00 81.12 221 TRP A C 1
ATOM 1805 O O . TRP A 1 221 ? 13.673 8.778 -16.943 1.00 81.12 221 TRP A O 1
ATOM 1815 N N . LEU A 1 222 ? 13.254 7.722 -18.856 1.00 73.50 222 LEU A N 1
ATOM 1816 C CA . LEU A 1 222 ? 14.610 7.208 -18.957 1.00 73.50 222 LEU A CA 1
ATOM 1817 C C . LEU A 1 222 ? 15.646 8.336 -19.194 1.00 73.50 222 LEU A C 1
ATOM 1819 O O . LEU A 1 222 ? 16.808 8.196 -18.825 1.00 73.50 222 LEU A O 1
ATOM 1823 N N . SER A 1 223 ? 15.222 9.495 -19.717 1.00 67.31 223 SER A N 1
ATOM 1824 C CA . SER A 1 223 ? 16.093 10.619 -20.116 1.00 67.31 223 SER A CA 1
ATOM 1825 C C . SER A 1 223 ? 16.181 11.785 -19.113 1.00 67.31 223 SER A C 1
ATOM 1827 O O . SER A 1 223 ? 16.669 12.855 -19.485 1.00 67.31 223 SER A O 1
ATOM 1829 N N . GLN A 1 224 ? 15.727 11.604 -17.864 1.00 61.69 224 GLN A N 1
ATOM 1830 C CA . GLN A 1 224 ? 15.414 12.638 -16.848 1.00 61.69 224 GLN A CA 1
ATOM 1831 C C . GLN A 1 224 ? 16.412 13.788 -16.617 1.00 61.69 224 GLN A C 1
ATOM 1833 O O . GLN A 1 224 ? 16.014 14.797 -16.037 1.00 61.69 224 GLN A O 1
ATOM 1838 N N . LYS A 1 225 ? 17.683 13.684 -17.019 1.00 50.66 225 LYS A N 1
ATOM 1839 C CA . LYS A 1 225 ? 18.686 14.743 -16.810 1.00 50.66 225 LYS A CA 1
ATOM 1840 C C . LYS A 1 225 ? 19.683 14.860 -17.969 1.00 50.66 225 LYS A C 1
ATOM 1842 O O . LYS A 1 225 ? 20.869 14.643 -17.776 1.00 50.66 225 LYS A O 1
ATOM 1847 N N . ASN A 1 226 ? 19.218 15.254 -19.157 1.00 52.28 226 ASN A N 1
ATOM 1848 C CA . ASN A 1 226 ? 20.043 15.587 -20.344 1.00 52.28 226 ASN A CA 1
ATOM 1849 C C . ASN A 1 226 ? 20.394 14.426 -21.286 1.00 52.28 226 ASN A C 1
ATOM 1851 O O . ASN A 1 226 ? 21.451 14.465 -21.909 1.00 52.28 226 ASN A O 1
ATOM 1855 N N . ARG A 1 227 ? 19.543 13.395 -21.418 1.00 61.50 227 ARG A N 1
ATOM 1856 C CA . ARG A 1 227 ? 19.883 12.205 -22.229 1.00 61.50 227 ARG A CA 1
ATOM 1857 C C . ARG A 1 227 ? 21.256 11.626 -21.823 1.00 61.50 227 ARG A C 1
ATOM 1859 O O . ARG A 1 227 ? 22.008 11.163 -22.660 1.00 61.50 227 ARG A O 1
ATOM 1866 N N . ASN A 1 228 ? 21.627 11.664 -20.545 1.00 65.38 228 ASN A N 1
ATOM 1867 C CA . ASN A 1 228 ? 22.907 11.105 -20.115 1.00 65.38 228 ASN A CA 1
ATOM 1868 C C . ASN A 1 228 ? 22.785 9.583 -19.958 1.00 65.38 228 ASN A C 1
ATOM 1870 O O . ASN A 1 228 ? 22.025 9.123 -19.107 1.00 65.38 228 ASN A O 1
ATOM 1874 N N . LEU A 1 229 ? 23.567 8.823 -20.732 1.00 69.94 229 LEU A N 1
ATOM 1875 C CA . LEU A 1 229 ? 23.645 7.356 -20.713 1.00 69.94 229 LEU A CA 1
ATOM 1876 C C . LEU A 1 229 ? 23.857 6.756 -19.316 1.00 69.94 229 LEU A C 1
ATOM 1878 O O . LEU A 1 229 ? 23.304 5.697 -19.020 1.00 69.94 229 LEU A O 1
ATOM 1882 N N . ASP A 1 230 ? 24.601 7.426 -18.439 1.00 66.44 230 ASP A N 1
ATOM 1883 C CA . ASP A 1 230 ? 24.843 6.952 -17.074 1.00 66.44 230 ASP A CA 1
ATOM 1884 C C . ASP A 1 230 ? 23.562 6.949 -16.225 1.00 66.44 230 ASP A C 1
ATOM 1886 O O . ASP A 1 230 ? 23.304 6.015 -15.465 1.00 66.44 230 ASP A O 1
ATOM 1890 N N . SER A 1 231 ? 22.674 7.927 -16.444 1.00 64.50 231 SER A N 1
ATOM 1891 C CA . SER A 1 231 ? 21.347 7.927 -15.815 1.00 64.50 231 SER A CA 1
ATOM 1892 C C . SER A 1 231 ? 20.520 6.717 -16.257 1.00 64.50 231 SER A C 1
ATOM 1894 O O . SER A 1 231 ? 19.848 6.123 -15.420 1.00 64.50 231 SER A O 1
ATOM 1896 N N . PHE A 1 232 ? 20.622 6.295 -17.524 1.00 66.69 232 PHE A N 1
ATOM 1897 C CA . PHE A 1 232 ? 19.946 5.090 -18.025 1.00 66.69 232 PHE A CA 1
ATOM 1898 C C . PHE A 1 232 ? 20.529 3.812 -17.425 1.00 66.69 232 PHE A C 1
ATOM 1900 O O . PHE A 1 232 ? 19.785 2.915 -17.051 1.00 66.69 232 PHE A O 1
ATOM 1907 N N . LYS A 1 233 ? 21.856 3.718 -17.312 1.00 65.75 233 LYS A N 1
ATOM 1908 C CA . LYS A 1 233 ? 22.520 2.543 -16.733 1.00 65.75 233 LYS A CA 1
ATOM 1909 C C . LYS A 1 233 ? 22.107 2.318 -15.276 1.00 65.75 233 LYS A C 1
ATOM 1911 O O . LYS A 1 233 ? 21.858 1.185 -14.865 1.00 65.75 233 LYS A O 1
ATOM 1916 N N . ASN A 1 234 ? 22.018 3.409 -14.519 1.00 63.09 234 ASN A N 1
ATOM 1917 C CA . ASN A 1 234 ? 21.687 3.396 -13.096 1.00 63.09 234 ASN A CA 1
ATOM 1918 C C . ASN A 1 234 ? 20.170 3.343 -12.834 1.00 63.09 234 ASN A C 1
ATOM 1920 O O . ASN A 1 234 ? 19.746 3.071 -11.710 1.00 63.09 234 ASN A O 1
ATOM 1924 N N . LEU A 1 235 ? 19.342 3.553 -13.862 1.00 58.94 235 LEU A N 1
ATOM 1925 C CA . LEU A 1 235 ? 17.890 3.453 -13.777 1.00 58.94 235 LEU A CA 1
ATOM 1926 C C . LEU A 1 235 ? 17.492 2.001 -13.482 1.00 58.94 235 LEU A C 1
ATOM 1928 O O . LEU A 1 235 ? 17.663 1.103 -14.304 1.00 58.94 235 LEU A O 1
ATOM 1932 N N . SER A 1 236 ? 17.013 1.771 -12.257 1.00 55.06 236 SER A N 1
ATOM 1933 C CA . SER A 1 236 ? 16.446 0.494 -11.780 1.00 55.06 236 SER A CA 1
ATOM 1934 C C . SER A 1 236 ? 17.397 -0.709 -11.824 1.00 55.06 236 SER A C 1
ATOM 1936 O O . SER A 1 236 ? 16.965 -1.846 -11.611 1.00 55.06 236 SER A O 1
ATOM 1938 N N . GLY A 1 237 ? 18.684 -0.466 -12.088 1.00 62.00 237 GLY A N 1
ATOM 1939 C CA . GLY A 1 237 ? 19.680 -1.497 -12.335 1.00 62.00 237 GLY A CA 1
ATOM 1940 C C . GLY A 1 237 ? 19.431 -2.260 -13.633 1.00 62.00 237 GLY A C 1
ATOM 1941 O O . GLY A 1 237 ? 19.417 -3.478 -13.593 1.00 62.00 237 GLY A O 1
ATOM 1942 N N . ILE A 1 238 ? 19.251 -1.589 -14.778 1.00 68.38 238 ILE A N 1
ATOM 1943 C CA . ILE A 1 238 ? 19.143 -2.248 -16.100 1.00 68.38 238 ILE A CA 1
ATOM 1944 C C . ILE A 1 238 ? 20.246 -3.306 -16.332 1.00 68.38 238 ILE A C 1
ATOM 1946 O O . ILE A 1 238 ? 19.985 -4.335 -16.945 1.00 68.38 238 ILE A O 1
ATOM 1950 N N . GLU A 1 239 ? 21.455 -3.114 -15.789 1.00 70.56 239 GLU A N 1
ATOM 1951 C CA . GLU A 1 239 ? 22.538 -4.115 -15.854 1.00 70.56 239 GLU A CA 1
ATOM 1952 C C . GLU A 1 239 ? 22.232 -5.441 -15.133 1.00 70.56 239 GLU A C 1
ATOM 1954 O O . GLU A 1 239 ? 22.878 -6.445 -15.421 1.00 70.56 239 GLU A O 1
ATOM 1959 N N . ARG A 1 240 ? 21.275 -5.455 -14.198 1.00 77.62 240 ARG A N 1
ATOM 1960 C CA . ARG A 1 240 ? 20.863 -6.643 -13.434 1.00 77.62 240 ARG A CA 1
ATOM 1961 C C . ARG A 1 240 ? 19.665 -7.368 -14.041 1.00 77.62 240 ARG A C 1
ATOM 1963 O O . ARG A 1 240 ? 19.335 -8.450 -13.561 1.00 77.62 240 ARG A O 1
ATOM 1970 N N . MET A 1 241 ? 19.013 -6.763 -15.038 1.00 85.62 241 MET A N 1
ATOM 1971 C CA . MET A 1 241 ? 17.891 -7.392 -15.724 1.00 85.62 241 MET A CA 1
ATOM 1972 C C . MET A 1 241 ? 18.372 -8.655 -16.437 1.00 85.62 241 MET A C 1
ATOM 1974 O O . MET A 1 241 ? 19.496 -8.728 -16.939 1.00 85.62 241 MET A O 1
ATOM 1978 N N . LYS A 1 242 ? 17.502 -9.650 -16.484 1.00 89.19 242 LYS A N 1
ATOM 1979 C CA . LYS A 1 242 ? 17.707 -10.959 -17.100 1.00 89.19 242 LYS A CA 1
ATOM 1980 C C . LYS A 1 242 ? 16.687 -11.225 -18.206 1.00 89.19 242 LYS A C 1
ATOM 1982 O O . LYS A 1 242 ? 16.956 -12.062 -19.070 1.00 89.19 242 LYS A O 1
ATOM 1987 N N . ASP A 1 243 ? 15.552 -10.524 -18.210 1.00 93.00 243 ASP A N 1
ATOM 1988 C CA . ASP A 1 243 ? 14.474 -10.738 -19.166 1.00 93.00 243 ASP A CA 1
ATOM 1989 C C . ASP A 1 243 ? 14.883 -10.301 -20.570 1.00 93.00 243 ASP A C 1
ATOM 1991 O O . ASP A 1 243 ? 15.160 -9.130 -20.854 1.00 93.00 243 ASP A O 1
ATOM 1995 N N . LYS A 1 244 ? 14.923 -11.281 -21.469 1.00 92.94 244 LYS A N 1
ATOM 1996 C CA . LYS A 1 244 ? 15.395 -11.096 -22.838 1.00 92.94 244 LYS A CA 1
ATOM 1997 C C . LYS A 1 244 ? 14.532 -10.120 -23.633 1.00 92.94 244 LYS A C 1
ATOM 1999 O O . LYS A 1 244 ? 15.085 -9.298 -24.369 1.00 92.94 244 LYS A O 1
ATOM 2004 N N . GLU A 1 245 ? 13.211 -10.197 -23.498 1.00 92.12 245 GLU A N 1
ATOM 2005 C CA . GLU A 1 245 ? 12.295 -9.365 -24.281 1.00 92.12 245 GLU A CA 1
ATOM 2006 C C . GLU A 1 245 ? 12.259 -7.931 -23.750 1.00 92.12 245 GLU A C 1
ATOM 2008 O O . GLU A 1 245 ? 12.300 -6.981 -24.538 1.00 92.12 245 GLU A O 1
ATOM 2013 N N . LEU A 1 246 ? 12.289 -7.745 -22.428 1.00 90.69 246 LEU A N 1
ATOM 2014 C CA . LEU A 1 246 ? 12.375 -6.423 -21.819 1.00 90.69 246 LEU A CA 1
ATOM 2015 C C . LEU A 1 246 ? 13.699 -5.730 -22.154 1.00 90.69 246 LEU A C 1
ATOM 2017 O O . LEU A 1 246 ? 13.684 -4.576 -22.586 1.00 90.69 246 LEU A O 1
ATOM 2021 N N . ILE A 1 247 ? 14.836 -6.425 -22.034 1.00 89.62 247 ILE A N 1
ATOM 2022 C CA . ILE A 1 247 ? 16.150 -5.873 -22.409 1.00 89.62 247 ILE A CA 1
ATOM 2023 C C . ILE A 1 247 ? 16.157 -5.467 -23.880 1.00 89.62 247 ILE A C 1
ATOM 2025 O O . ILE A 1 247 ? 16.611 -4.371 -24.219 1.00 89.62 247 ILE A O 1
ATOM 2029 N N . LYS A 1 248 ? 15.630 -6.319 -24.766 1.00 90.56 248 LYS A N 1
ATOM 2030 C CA . LYS A 1 248 ? 15.504 -6.002 -26.191 1.00 90.56 248 LYS A CA 1
ATOM 2031 C C . LYS A 1 248 ? 14.674 -4.733 -26.401 1.00 90.56 248 LYS A C 1
ATOM 2033 O O . LYS A 1 248 ? 15.150 -3.815 -27.069 1.00 90.56 248 LYS A O 1
ATOM 2038 N N . LYS A 1 249 ? 13.498 -4.635 -25.773 1.00 88.56 249 LYS A N 1
ATOM 2039 C CA . LYS A 1 249 ? 12.617 -3.459 -25.854 1.00 88.56 249 LYS A CA 1
ATOM 2040 C C . LYS A 1 249 ? 13.310 -2.183 -25.369 1.00 88.56 249 LYS A C 1
ATOM 2042 O O . LYS A 1 249 ? 13.242 -1.153 -26.036 1.00 88.56 249 LYS A O 1
ATOM 2047 N N . VAL A 1 250 ? 14.002 -2.243 -24.231 1.00 86.12 250 VAL A N 1
ATOM 2048 C CA . VAL A 1 250 ? 14.748 -1.109 -23.660 1.00 86.12 250 VAL A CA 1
ATOM 2049 C C . VAL A 1 250 ? 15.876 -0.667 -24.600 1.00 86.12 250 VAL A C 1
ATOM 2051 O O . VAL A 1 250 ? 16.045 0.529 -24.840 1.00 86.12 250 VAL A O 1
ATOM 2054 N N . LYS A 1 251 ? 16.612 -1.607 -25.207 1.00 86.31 251 LYS A N 1
ATOM 2055 C CA . LYS A 1 251 ? 17.667 -1.301 -26.192 1.00 86.31 251 LYS A CA 1
ATOM 2056 C C . LYS A 1 251 ? 17.111 -0.648 -27.454 1.00 86.31 251 LYS A C 1
ATOM 2058 O O . LYS A 1 251 ? 17.682 0.337 -27.920 1.00 86.31 251 LYS A O 1
ATOM 2063 N N . GLU A 1 252 ? 16.017 -1.178 -27.995 1.00 88.38 252 GLU A N 1
ATOM 2064 C CA . GLU A 1 252 ? 15.334 -0.626 -29.175 1.00 88.38 252 GLU A CA 1
ATOM 2065 C C . GLU A 1 252 ? 14.800 0.786 -28.931 1.00 88.38 252 GLU A C 1
ATOM 2067 O O . GLU A 1 252 ? 14.715 1.578 -29.865 1.00 88.38 252 GLU A O 1
ATOM 2072 N N . LEU A 1 253 ? 14.469 1.109 -27.682 1.00 84.75 253 LEU A N 1
ATOM 2073 C CA . LEU A 1 253 ? 14.025 2.435 -27.285 1.00 84.75 253 LEU A CA 1
ATOM 2074 C C . LEU A 1 253 ? 15.199 3.419 -27.135 1.00 84.75 253 LEU A C 1
ATOM 2076 O O . LEU A 1 253 ? 15.131 4.528 -27.648 1.00 84.75 253 LEU A O 1
ATOM 2080 N N . ILE A 1 254 ? 16.269 3.027 -26.434 1.00 82.06 254 ILE A N 1
ATOM 2081 C CA . ILE A 1 254 ? 17.338 3.949 -26.010 1.00 82.06 254 ILE A CA 1
ATOM 2082 C C . ILE A 1 254 ? 18.394 4.162 -27.097 1.00 82.06 254 ILE A C 1
ATOM 2084 O O . ILE A 1 254 ? 18.801 5.295 -27.341 1.00 82.06 254 ILE A O 1
ATOM 2088 N N . LEU A 1 255 ? 18.889 3.093 -27.732 1.00 85.31 255 LEU A N 1
ATOM 2089 C CA . LEU A 1 255 ? 20.040 3.189 -28.643 1.00 85.31 255 LEU A CA 1
ATOM 2090 C C . LEU A 1 255 ? 19.818 4.169 -29.816 1.00 85.31 255 LEU A C 1
ATOM 2092 O O . LEU A 1 255 ? 20.771 4.872 -30.163 1.00 85.31 255 LEU A O 1
ATOM 2096 N N . PRO A 1 256 ? 18.610 4.276 -30.413 1.00 87.31 256 PRO A N 1
ATOM 2097 C CA . PRO A 1 256 ? 18.345 5.251 -31.472 1.00 87.31 256 PRO A CA 1
ATOM 2098 C C . PRO A 1 256 ? 18.467 6.720 -31.049 1.00 87.31 256 PRO A C 1
ATOM 2100 O O . PRO A 1 256 ? 18.730 7.558 -31.907 1.00 87.31 256 PRO A O 1
ATOM 2103 N N . GLU A 1 257 ? 18.339 7.046 -29.758 1.00 81.56 257 GLU A N 1
ATOM 2104 C CA . GLU A 1 257 ? 18.439 8.428 -29.257 1.00 81.56 257 GLU A CA 1
ATOM 2105 C C . GLU A 1 257 ? 19.883 8.970 -29.248 1.00 81.56 257 GLU A C 1
ATOM 2107 O O . GLU A 1 257 ? 20.095 10.165 -29.027 1.00 81.56 257 GLU A O 1
ATOM 2112 N N . PHE A 1 258 ? 20.877 8.112 -29.531 1.00 80.25 258 PHE A N 1
ATOM 2113 C CA . PHE A 1 258 ? 22.313 8.426 -29.494 1.00 80.25 258 PHE A CA 1
ATOM 2114 C C . PHE A 1 258 ? 23.048 8.145 -30.822 1.00 80.25 258 PHE A C 1
ATOM 2116 O O . PHE A 1 258 ? 24.067 7.442 -30.838 1.00 80.25 258 PHE A O 1
ATOM 2123 N N . PRO A 1 259 ? 22.591 8.701 -31.962 1.00 80.38 259 PRO A N 1
ATOM 2124 C CA . PRO A 1 259 ? 23.165 8.392 -33.272 1.00 80.38 259 PRO A CA 1
ATOM 2125 C C . PRO A 1 259 ? 24.616 8.875 -33.425 1.00 80.38 259 PRO A C 1
ATOM 2127 O O . PRO A 1 259 ? 25.412 8.197 -34.072 1.00 80.38 259 PRO A O 1
ATOM 2130 N N . GLY A 1 260 ? 24.984 9.999 -32.796 1.00 80.19 260 GLY A N 1
ATOM 2131 C CA . GLY A 1 260 ? 26.359 10.518 -32.809 1.00 80.19 260 GLY A CA 1
ATOM 2132 C C . GLY A 1 260 ? 27.351 9.582 -32.111 1.00 80.19 260 GLY A C 1
ATOM 2133 O O . GLY A 1 260 ? 28.411 9.296 -32.654 1.00 80.19 260 GLY A O 1
ATOM 2134 N N . ILE A 1 261 ? 26.955 9.006 -30.970 1.00 81.19 261 ILE A N 1
ATOM 2135 C CA . ILE A 1 261 ? 27.771 8.042 -30.211 1.00 81.19 261 ILE A CA 1
ATOM 2136 C C . ILE A 1 261 ? 27.920 6.728 -30.985 1.00 81.19 261 ILE A C 1
ATOM 2138 O O . ILE A 1 261 ? 28.987 6.114 -30.995 1.00 81.19 261 ILE A O 1
ATOM 2142 N N . LYS A 1 262 ? 26.859 6.290 -31.672 1.00 83.00 262 LYS A N 1
ATOM 2143 C CA . LYS A 1 262 ? 26.933 5.134 -32.572 1.00 83.00 262 LYS A CA 1
ATOM 2144 C C . LYS A 1 262 ? 27.939 5.375 -33.703 1.00 83.00 262 LYS A C 1
ATOM 2146 O O . LYS A 1 262 ? 28.806 4.534 -33.917 1.00 83.00 262 LYS A O 1
ATOM 2151 N N . TYR A 1 263 ? 27.842 6.519 -34.384 1.00 82.06 263 TYR A N 1
ATOM 2152 C CA . TYR A 1 263 ? 28.744 6.905 -35.474 1.00 82.06 263 TYR A CA 1
ATOM 2153 C C . TYR A 1 263 ? 30.210 6.950 -35.023 1.00 82.06 263 TYR A C 1
ATOM 2155 O O . TYR A 1 263 ? 31.079 6.374 -35.674 1.00 82.06 263 TYR A O 1
ATOM 2163 N N . ASP A 1 264 ? 30.458 7.581 -33.879 1.00 80.94 264 ASP A N 1
ATOM 2164 C CA . ASP A 1 264 ? 31.755 7.649 -33.210 1.00 80.94 264 ASP A CA 1
ATOM 2165 C C . ASP A 1 264 ? 32.384 6.265 -32.985 1.00 80.94 264 ASP A C 1
ATOM 2167 O O . ASP A 1 264 ? 33.547 6.026 -33.316 1.00 80.94 264 ASP A O 1
ATOM 2171 N N . ILE A 1 265 ? 31.599 5.333 -32.431 1.00 82.12 265 ILE A N 1
ATOM 2172 C CA . ILE A 1 265 ? 32.039 3.963 -32.145 1.00 82.12 265 ILE A CA 1
ATOM 2173 C C . ILE A 1 265 ? 32.315 3.196 -33.436 1.00 82.12 265 ILE A C 1
ATOM 2175 O O . ILE A 1 265 ? 33.311 2.478 -33.505 1.00 82.12 265 ILE A O 1
ATOM 2179 N N . ASP A 1 266 ? 31.448 3.331 -34.437 1.00 83.19 266 ASP A N 1
ATOM 2180 C CA . ASP A 1 266 ? 31.578 2.609 -35.703 1.00 83.19 266 ASP A CA 1
ATOM 2181 C C . ASP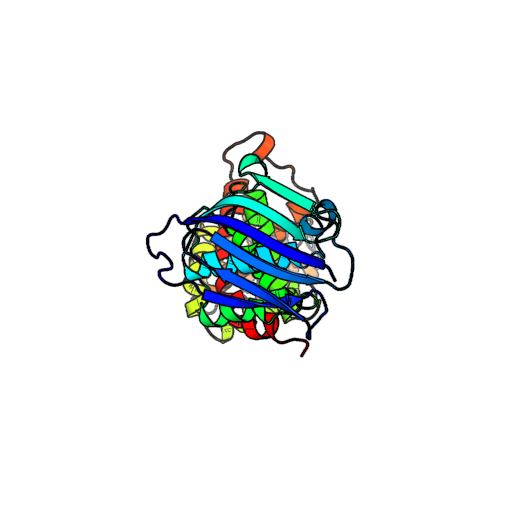 A 1 266 ? 32.786 3.116 -36.526 1.00 83.19 266 ASP A C 1
ATOM 2183 O O . ASP A 1 266 ? 33.340 2.356 -37.321 1.00 83.19 266 ASP A O 1
ATOM 2187 N N . LYS A 1 267 ? 33.239 4.365 -36.314 1.00 83.62 267 LYS A N 1
ATOM 2188 C CA . LYS A 1 267 ? 34.403 4.965 -37.000 1.00 83.62 267 LYS A CA 1
ATOM 2189 C C . LYS A 1 267 ? 35.695 5.053 -36.178 1.00 83.62 267 LYS A C 1
ATOM 2191 O O . LYS A 1 267 ? 36.704 5.482 -36.732 1.00 83.62 267 LYS A O 1
ATOM 2196 N N . ASN A 1 268 ? 35.693 4.647 -34.905 1.00 77.25 268 ASN A N 1
ATOM 2197 C CA . ASN A 1 268 ? 36.800 4.884 -33.962 1.00 77.25 268 ASN A CA 1
ATOM 2198 C C . ASN A 1 268 ? 37.225 6.372 -33.881 1.00 77.25 268 ASN A C 1
ATOM 2200 O O . ASN A 1 268 ? 38.407 6.673 -33.740 1.00 77.25 268 ASN A O 1
ATOM 2204 N N . ASP A 1 269 ? 36.269 7.296 -33.987 1.00 71.00 269 ASP A N 1
ATOM 2205 C CA . ASP A 1 269 ? 36.488 8.752 -33.934 1.00 71.00 269 ASP A CA 1
ATOM 2206 C C . ASP A 1 269 ? 36.014 9.284 -32.578 1.00 71.00 269 ASP A C 1
ATOM 2208 O O . ASP A 1 269 ? 34.959 8.842 -32.142 1.00 71.00 269 ASP A O 1
ATOM 2212 N N . ASP A 1 270 ? 36.738 10.198 -31.916 1.00 67.06 270 ASP A N 1
ATOM 2213 C CA . ASP A 1 270 ? 36.491 10.717 -30.548 1.00 67.06 270 ASP A CA 1
ATOM 2214 C C . ASP A 1 270 ? 35.664 12.028 -30.492 1.00 67.06 270 ASP A C 1
ATOM 2216 O O . ASP A 1 270 ? 35.646 12.741 -29.490 1.00 67.06 270 ASP A O 1
ATOM 2220 N N . LYS A 1 271 ? 34.954 12.360 -31.576 1.00 67.88 271 LYS A N 1
ATOM 2221 C CA . LYS A 1 271 ? 34.459 13.721 -31.833 1.00 67.88 271 LYS A CA 1
ATOM 2222 C C . LYS A 1 271 ? 33.161 14.142 -31.126 1.00 67.88 271 LYS A C 1
ATOM 2224 O O . LYS A 1 271 ? 33.046 15.320 -30.792 1.00 67.88 271 LYS A O 1
ATOM 2229 N N . TYR A 1 272 ? 32.178 13.254 -30.926 1.00 61.62 272 TYR A N 1
ATOM 2230 C CA . TYR A 1 272 ? 30.827 13.651 -30.473 1.00 61.62 272 TYR A CA 1
ATOM 2231 C C . TYR A 1 272 ? 30.457 13.229 -29.043 1.00 61.62 272 TYR A C 1
ATOM 2233 O O . TYR A 1 272 ? 29.403 13.632 -28.556 1.00 61.62 272 TYR A O 1
ATOM 2241 N N . SER A 1 273 ? 31.282 12.440 -28.354 1.00 62.94 273 SER A N 1
ATOM 2242 C CA . SER A 1 273 ? 30.946 11.908 -27.025 1.00 62.94 273 SER A CA 1
ATOM 2243 C C . SER A 1 273 ? 32.166 11.727 -26.142 1.00 62.94 273 SER A C 1
ATOM 2245 O O . SER A 1 273 ? 33.205 11.246 -26.598 1.00 62.94 273 SER A O 1
ATOM 2247 N N . ASN A 1 274 ? 32.026 12.071 -24.859 1.00 74.25 274 ASN A N 1
ATOM 2248 C CA . ASN A 1 274 ? 33.073 11.805 -23.878 1.00 74.25 274 ASN A CA 1
ATOM 2249 C C . ASN A 1 274 ? 33.275 10.280 -23.712 1.00 74.25 274 ASN A C 1
ATOM 2251 O O . ASN A 1 274 ? 32.403 9.458 -24.016 1.00 74.25 274 ASN A O 1
ATOM 2255 N N . ARG A 1 275 ? 34.461 9.877 -23.240 1.00 75.38 275 ARG A N 1
ATOM 2256 C CA . ARG A 1 275 ? 34.843 8.459 -23.095 1.00 75.38 275 ARG A CA 1
ATOM 2257 C C . ARG A 1 275 ? 33.868 7.662 -22.214 1.00 75.38 275 ARG A C 1
ATOM 2259 O O . ARG A 1 275 ? 33.689 6.463 -22.432 1.00 75.38 275 ARG A O 1
ATOM 2266 N N . GLU A 1 276 ? 33.253 8.306 -21.228 1.00 74.75 276 GLU A N 1
ATOM 2267 C CA . GLU A 1 276 ? 32.329 7.679 -20.280 1.00 74.75 276 GLU A CA 1
ATOM 2268 C C . GLU A 1 276 ? 31.001 7.312 -20.946 1.00 74.75 276 GLU A C 1
ATOM 2270 O O . GLU A 1 276 ? 30.593 6.151 -20.890 1.00 74.75 276 GLU A O 1
ATOM 2275 N N . GLU A 1 277 ? 30.391 8.237 -21.682 1.00 76.25 277 GLU A N 1
ATOM 2276 C CA . GLU A 1 277 ? 29.169 8.008 -22.456 1.00 76.25 277 GLU A CA 1
ATOM 2277 C C . GLU A 1 277 ? 29.347 6.871 -23.466 1.00 76.25 277 GLU A C 1
ATOM 2279 O O . GLU A 1 277 ? 28.525 5.957 -23.534 1.00 76.25 277 GLU A O 1
ATOM 2284 N N . ARG A 1 278 ? 30.476 6.825 -24.182 1.00 78.38 278 ARG A N 1
ATOM 2285 C CA . ARG A 1 278 ? 30.792 5.704 -25.088 1.00 78.38 278 ARG A CA 1
ATOM 2286 C C . ARG A 1 278 ? 30.851 4.365 -24.372 1.00 78.38 278 ARG A C 1
ATOM 2288 O O . ARG A 1 278 ? 30.367 3.358 -24.895 1.00 78.38 278 ARG A O 1
ATOM 2295 N N . ASN A 1 279 ? 31.473 4.333 -23.195 1.00 79.25 279 ASN A N 1
ATOM 2296 C CA . ASN A 1 279 ? 31.583 3.116 -22.399 1.00 79.25 279 ASN A CA 1
ATOM 2297 C C . ASN A 1 279 ? 30.204 2.643 -21.939 1.00 79.25 279 ASN A C 1
ATOM 2299 O O . ASN A 1 279 ? 29.916 1.448 -22.032 1.00 79.25 279 ASN A O 1
ATOM 2303 N N . VAL A 1 280 ? 29.340 3.556 -21.496 1.00 78.31 280 VAL A N 1
ATOM 2304 C CA . VAL A 1 280 ? 27.975 3.215 -21.087 1.00 78.31 280 VAL A CA 1
ATOM 2305 C C . VAL A 1 280 ? 27.130 2.768 -22.284 1.00 78.31 280 VAL A C 1
ATOM 2307 O O . VAL A 1 280 ? 26.467 1.736 -22.196 1.00 78.31 280 VAL A O 1
ATOM 2310 N N . TYR A 1 281 ? 27.230 3.433 -23.441 1.00 84.12 281 TYR A N 1
ATOM 2311 C CA . TYR A 1 281 ? 26.562 2.998 -24.675 1.00 84.12 281 TYR A CA 1
ATOM 2312 C C . TYR A 1 281 ? 26.976 1.575 -25.066 1.00 84.12 281 TYR A C 1
ATOM 2314 O O . TYR A 1 281 ? 26.128 0.730 -25.354 1.00 84.12 281 TYR A O 1
ATOM 2322 N N . LYS A 1 282 ? 28.284 1.274 -25.045 1.00 83.25 282 LYS A N 1
ATOM 2323 C CA . LYS A 1 282 ? 28.799 -0.078 -25.323 1.00 83.25 282 LYS A CA 1
ATOM 2324 C C . LYS A 1 282 ? 28.258 -1.102 -24.328 1.00 83.25 282 LYS A C 1
ATOM 2326 O O . LYS A 1 282 ? 27.927 -2.205 -24.756 1.00 83.25 282 LYS A O 1
ATOM 2331 N N . LYS A 1 283 ? 28.149 -0.755 -23.041 1.00 83.19 283 LYS A N 1
ATOM 2332 C CA . LYS A 1 283 ? 27.549 -1.628 -22.019 1.00 83.19 283 LYS A CA 1
ATOM 2333 C C . LYS A 1 283 ? 26.083 -1.913 -22.334 1.00 83.19 283 LYS A C 1
ATOM 2335 O O . LYS A 1 283 ? 25.745 -3.077 -22.489 1.00 83.19 283 LYS A O 1
ATOM 2340 N N . ILE A 1 284 ? 25.262 -0.884 -22.561 1.00 83.19 284 ILE A N 1
ATOM 2341 C CA . ILE A 1 284 ? 23.838 -1.037 -22.918 1.00 83.19 284 ILE A CA 1
ATOM 2342 C C . ILE A 1 284 ? 23.676 -1.866 -24.201 1.00 83.19 284 ILE A C 1
ATOM 2344 O O . ILE A 1 284 ? 22.873 -2.798 -24.256 1.00 83.19 284 ILE A O 1
ATOM 2348 N N . ARG A 1 285 ? 24.481 -1.589 -25.235 1.00 86.88 285 ARG A N 1
ATOM 2349 C CA . ARG A 1 285 ? 24.473 -2.346 -26.498 1.00 86.88 285 ARG A CA 1
ATOM 2350 C C . ARG A 1 285 ? 24.788 -3.832 -26.290 1.00 86.88 285 ARG A C 1
ATOM 2352 O O . ARG A 1 285 ? 24.227 -4.659 -27.009 1.00 86.88 285 ARG A O 1
ATOM 2359 N N . ARG A 1 286 ? 25.659 -4.161 -25.332 1.00 87.56 286 ARG A N 1
ATOM 2360 C CA . ARG A 1 286 ? 26.088 -5.527 -24.988 1.00 87.56 286 ARG A CA 1
ATOM 2361 C C . ARG A 1 286 ? 25.199 -6.224 -23.960 1.00 87.56 286 ARG A C 1
ATOM 2363 O O . ARG A 1 286 ? 25.453 -7.386 -23.678 1.00 87.56 286 ARG A O 1
ATOM 2370 N N . LEU A 1 287 ? 24.184 -5.556 -23.410 1.00 86.12 287 LEU A N 1
ATOM 2371 C CA . LEU A 1 287 ? 23.219 -6.230 -22.545 1.00 86.12 287 LEU A CA 1
ATOM 2372 C C . LEU A 1 287 ? 22.513 -7.326 -23.340 1.00 86.12 287 LEU A C 1
ATOM 2374 O O . LEU A 1 287 ? 21.947 -7.068 -24.411 1.00 86.12 287 LEU A O 1
ATOM 2378 N N . GLU A 1 288 ? 22.555 -8.533 -22.800 1.00 84.38 288 GLU A N 1
ATOM 2379 C CA . GLU A 1 288 ? 21.899 -9.717 -23.329 1.00 84.38 288 GLU A CA 1
ATOM 2380 C C . GLU A 1 288 ? 21.122 -10.354 -22.183 1.00 84.38 288 GLU A C 1
ATOM 2382 O O . GLU A 1 288 ? 21.691 -10.662 -21.138 1.00 84.38 288 GLU A O 1
ATOM 2387 N N . GLY A 1 289 ? 19.809 -10.506 -22.362 1.00 84.31 289 GLY A N 1
ATOM 2388 C CA . GLY A 1 289 ? 18.997 -11.240 -21.400 1.00 84.31 289 GLY A CA 1
ATOM 2389 C C . GLY A 1 289 ? 19.263 -12.735 -21.493 1.00 84.31 289 GLY A C 1
ATOM 2390 O O . GLY A 1 289 ? 19.536 -13.264 -22.573 1.00 84.31 289 GLY A O 1
ATOM 2391 N N . SER A 1 290 ? 19.169 -13.414 -20.357 1.00 83.62 290 SER A N 1
ATOM 2392 C CA . SER A 1 290 ? 19.482 -14.834 -20.211 1.00 83.62 290 SER A CA 1
ATOM 2393 C C . SER A 1 290 ? 18.249 -15.743 -20.262 1.00 83.62 290 SER A C 1
ATOM 2395 O O . SER A 1 290 ? 18.409 -16.957 -20.375 1.00 83.62 290 SER A O 1
ATOM 2397 N N . GLY A 1 291 ? 17.026 -15.196 -20.233 1.00 87.12 291 GLY A N 1
ATOM 2398 C CA . GLY A 1 291 ? 15.801 -15.998 -20.298 1.00 87.12 291 GLY A CA 1
ATOM 2399 C C . GLY A 1 291 ? 14.504 -15.194 -20.193 1.00 87.12 291 GLY A C 1
ATOM 2400 O O . GLY A 1 291 ? 14.500 -13.978 -20.374 1.00 87.12 291 GLY A O 1
ATOM 2401 N N . ASN A 1 292 ? 13.402 -15.900 -19.923 1.00 88.88 292 ASN A N 1
ATOM 2402 C CA . ASN A 1 292 ? 12.140 -15.301 -19.482 1.00 88.88 292 ASN A CA 1
ATOM 2403 C C . ASN A 1 292 ? 12.260 -15.005 -17.985 1.00 88.88 292 ASN A C 1
ATOM 2405 O O . ASN A 1 292 ? 12.439 -15.935 -17.195 1.00 88.88 292 ASN A O 1
ATOM 2409 N N . TYR A 1 293 ? 12.206 -13.732 -17.609 1.00 90.56 293 TYR A N 1
ATOM 2410 C CA . TYR A 1 293 ? 12.422 -13.296 -16.235 1.00 90.56 293 TYR A CA 1
ATOM 2411 C C . TYR A 1 293 ? 11.440 -12.185 -15.856 1.00 90.56 293 TYR A C 1
ATOM 2413 O O . TYR A 1 293 ? 11.806 -11.017 -15.706 1.00 90.56 293 TYR A O 1
ATOM 2421 N N . PRO A 1 294 ? 10.153 -12.529 -15.698 1.00 89.19 294 PRO A N 1
ATOM 2422 C CA . PRO A 1 294 ? 9.089 -11.538 -15.664 1.00 89.19 294 PRO A CA 1
ATOM 2423 C C . PRO A 1 294 ? 9.151 -10.622 -14.425 1.00 89.19 294 PRO A C 1
ATOM 2425 O O . PRO A 1 294 ? 8.583 -9.534 -14.443 1.00 89.19 294 PRO A O 1
ATOM 2428 N N . PHE A 1 295 ? 9.920 -10.989 -13.394 1.00 90.56 295 PHE A N 1
ATOM 2429 C CA . PHE A 1 295 ? 10.206 -10.136 -12.240 1.00 90.56 295 PHE A CA 1
ATOM 2430 C C . PHE A 1 295 ? 10.862 -8.792 -12.608 1.00 90.56 295 PHE A C 1
ATOM 2432 O O . PHE A 1 295 ? 10.610 -7.782 -11.947 1.00 90.56 295 PHE A O 1
ATOM 2439 N N . ASP A 1 296 ? 11.632 -8.720 -13.701 1.00 90.75 296 ASP A N 1
ATOM 2440 C CA . ASP A 1 296 ? 12.228 -7.450 -14.138 1.00 90.75 296 ASP A CA 1
ATOM 2441 C C . ASP A 1 296 ? 11.175 -6.390 -14.485 1.00 90.75 296 ASP A C 1
ATOM 2443 O O . ASP A 1 296 ? 11.416 -5.192 -14.308 1.00 90.75 296 ASP A O 1
ATOM 2447 N N . TYR A 1 297 ? 9.988 -6.811 -14.935 1.00 93.06 297 TYR A N 1
ATOM 2448 C CA . TYR A 1 297 ? 8.875 -5.900 -15.189 1.00 93.06 297 TYR A CA 1
ATOM 2449 C C . TYR A 1 297 ? 8.360 -5.268 -13.895 1.00 93.06 297 TYR A C 1
ATOM 2451 O O . TYR A 1 297 ? 8.073 -4.069 -13.881 1.00 93.06 297 TYR A O 1
ATOM 2459 N N . LEU A 1 298 ? 8.294 -6.034 -12.801 1.00 93.25 298 LEU A N 1
ATOM 2460 C CA . LEU A 1 298 ? 7.927 -5.512 -11.485 1.00 93.25 298 LEU A CA 1
ATOM 2461 C C . LEU A 1 298 ? 8.984 -4.520 -10.987 1.00 93.25 298 LEU A C 1
ATOM 2463 O O . LEU A 1 298 ? 8.644 -3.396 -10.619 1.00 93.25 298 LEU A O 1
ATOM 2467 N N . LEU A 1 299 ? 10.271 -4.877 -11.065 1.00 89.81 299 LEU A N 1
ATOM 2468 C CA . LEU A 1 299 ? 11.371 -3.975 -10.699 1.00 89.81 299 LEU A CA 1
ATOM 2469 C C . LEU A 1 299 ? 11.301 -2.642 -11.455 1.00 89.81 299 LEU A C 1
ATOM 2471 O O . LEU A 1 299 ? 11.449 -1.571 -10.856 1.00 89.81 299 LEU A O 1
ATOM 2475 N N . LEU A 1 300 ? 11.074 -2.703 -12.769 1.00 89.44 300 LEU A N 1
ATOM 2476 C CA . LEU A 1 300 ? 10.963 -1.516 -13.606 1.00 89.44 300 LEU A CA 1
ATOM 2477 C C . LEU A 1 300 ? 9.717 -0.694 -13.253 1.00 89.44 300 LEU A C 1
ATOM 2479 O O . LEU A 1 300 ? 9.805 0.529 -13.166 1.00 89.44 300 LEU A O 1
ATOM 2483 N N . THR A 1 301 ? 8.586 -1.345 -12.983 1.00 93.50 301 THR A N 1
ATOM 2484 C CA . THR A 1 301 ? 7.340 -0.668 -12.596 1.00 93.50 301 THR A CA 1
ATOM 2485 C C . THR A 1 301 ? 7.472 0.043 -11.252 1.00 93.50 301 THR A C 1
ATOM 2487 O O . THR A 1 301 ? 7.084 1.205 -11.142 1.00 93.50 301 THR A O 1
ATOM 2490 N N . ILE A 1 302 ? 8.097 -0.570 -10.242 1.00 92.81 302 ILE A N 1
ATOM 2491 C CA . ILE A 1 302 ? 8.336 0.083 -8.942 1.00 92.81 302 ILE A CA 1
ATOM 2492 C C . ILE A 1 302 ? 9.275 1.284 -9.087 1.00 92.81 302 ILE A C 1
ATOM 2494 O O . ILE A 1 302 ? 9.051 2.340 -8.490 1.00 92.81 302 ILE A O 1
ATOM 2498 N N . ALA A 1 303 ? 10.302 1.177 -9.927 1.00 88.50 303 ALA A N 1
ATOM 2499 C CA . ALA A 1 303 ? 11.168 2.314 -10.202 1.00 88.50 303 ALA A CA 1
ATOM 2500 C C . ALA A 1 303 ? 10.446 3.443 -10.957 1.00 88.50 303 ALA A C 1
ATOM 2502 O O . ALA A 1 303 ? 10.678 4.619 -10.660 1.00 88.50 303 ALA A O 1
ATOM 2503 N N . TYR A 1 304 ? 9.546 3.105 -11.888 1.00 89.75 304 TYR A N 1
ATOM 2504 C CA . TYR A 1 304 ? 8.685 4.082 -12.564 1.00 89.75 304 TYR A CA 1
ATOM 2505 C C . TYR A 1 304 ? 7.749 4.773 -11.573 1.00 89.75 304 TYR A C 1
ATOM 2507 O O . TYR A 1 304 ? 7.612 5.992 -11.570 1.00 89.75 304 TYR A O 1
ATOM 2515 N N . THR A 1 305 ? 7.172 3.998 -10.664 1.00 92.06 305 THR A N 1
ATOM 2516 C CA . THR A 1 305 ? 6.299 4.469 -9.587 1.00 92.06 305 THR A CA 1
ATOM 2517 C C . THR A 1 305 ? 7.031 5.461 -8.679 1.00 92.06 305 THR A C 1
ATOM 2519 O O . THR A 1 305 ? 6.531 6.560 -8.437 1.00 92.06 305 THR A O 1
ATOM 2522 N N . LYS A 1 306 ? 8.262 5.140 -8.251 1.00 88.75 306 LYS A N 1
ATOM 2523 C CA . LYS A 1 306 ? 9.129 6.060 -7.489 1.00 88.75 306 LYS A CA 1
ATOM 2524 C C . LYS A 1 306 ? 9.374 7.363 -8.249 1.00 88.75 306 LYS A C 1
ATOM 2526 O O . LYS A 1 306 ? 9.373 8.449 -7.667 1.00 88.75 306 LYS A O 1
ATOM 2531 N N . TYR A 1 307 ? 9.592 7.253 -9.554 1.00 87.12 307 TYR A N 1
ATOM 2532 C CA . TYR A 1 307 ? 9.753 8.403 -10.425 1.00 87.12 307 TYR A CA 1
ATOM 2533 C C . TYR A 1 307 ? 8.498 9.290 -10.453 1.00 87.12 307 TYR A C 1
ATOM 2535 O O . TYR A 1 307 ? 8.615 10.492 -10.196 1.00 87.12 307 TYR A O 1
ATOM 2543 N N . LEU A 1 308 ? 7.316 8.712 -10.690 1.00 89.06 308 LEU A N 1
ATOM 2544 C CA . LEU A 1 308 ? 6.047 9.443 -10.654 1.00 89.06 308 LEU A CA 1
ATOM 2545 C C . LEU A 1 308 ? 5.853 10.117 -9.293 1.00 89.06 308 LEU A C 1
ATOM 2547 O O . LEU A 1 308 ? 5.583 11.317 -9.240 1.00 89.06 308 LEU A O 1
ATOM 2551 N N . ARG A 1 309 ? 6.088 9.389 -8.193 1.00 88.50 309 ARG A N 1
ATOM 2552 C CA . ARG A 1 309 ? 6.012 9.924 -6.826 1.00 88.50 309 ARG A CA 1
ATOM 2553 C C . ARG A 1 309 ? 6.867 11.169 -6.678 1.00 88.50 309 ARG A C 1
ATOM 2555 O O . ARG A 1 309 ? 6.360 12.185 -6.221 1.00 88.50 309 ARG A O 1
ATOM 2562 N N . ASN A 1 310 ? 8.131 11.125 -7.094 1.00 85.62 310 ASN A N 1
ATOM 2563 C CA . ASN A 1 310 ? 9.012 12.287 -6.995 1.00 85.62 310 ASN A CA 1
ATOM 2564 C C . ASN A 1 310 ? 8.482 13.474 -7.806 1.00 85.62 310 ASN A C 1
ATOM 2566 O O . ASN A 1 310 ? 8.479 14.594 -7.302 1.00 85.62 310 ASN A O 1
ATOM 2570 N N . LYS A 1 311 ? 7.978 13.251 -9.023 1.00 85.25 311 LYS A N 1
ATOM 2571 C CA . LYS A 1 311 ? 7.462 14.351 -9.847 1.00 85.25 311 LYS A CA 1
ATOM 2572 C C . LYS A 1 311 ? 6.193 14.986 -9.295 1.00 85.25 311 LYS A C 1
ATOM 2574 O O . LYS A 1 311 ? 6.087 16.211 -9.314 1.00 85.25 311 LYS A O 1
ATOM 2579 N N . TYR A 1 312 ? 5.256 14.196 -8.779 1.00 82.38 312 TYR A N 1
ATOM 2580 C CA . TYR A 1 312 ? 4.018 14.751 -8.232 1.00 82.38 312 TYR A CA 1
ATOM 2581 C C . TYR A 1 312 ? 4.195 15.308 -6.815 1.00 82.38 312 TYR A C 1
ATOM 2583 O O . TYR A 1 312 ? 3.696 16.391 -6.526 1.00 82.38 312 TYR A O 1
ATOM 2591 N N . PHE A 1 313 ? 4.944 14.635 -5.937 1.00 78.75 313 PHE A N 1
ATOM 2592 C CA . PHE A 1 313 ? 5.078 15.055 -4.535 1.00 78.75 313 PHE A CA 1
ATOM 2593 C C . PHE A 1 313 ? 6.003 16.263 -4.373 1.00 78.75 313 PHE A C 1
ATOM 2595 O O . PHE A 1 313 ? 5.813 17.053 -3.452 1.00 78.75 313 PHE A O 1
ATOM 2602 N N . HIS A 1 314 ? 6.983 16.443 -5.265 1.00 79.31 314 HIS A N 1
ATOM 2603 C CA . HIS A 1 314 ? 7.826 17.643 -5.281 1.00 79.31 314 HIS A CA 1
ATOM 2604 C C . HIS A 1 314 ? 7.235 18.783 -6.126 1.00 79.31 314 HIS A C 1
ATOM 2606 O O . HIS A 1 314 ? 7.909 19.784 -6.354 1.00 79.31 314 HIS A O 1
ATOM 2612 N N . GLY A 1 315 ? 5.984 18.649 -6.587 1.00 71.69 315 GLY A N 1
ATOM 2613 C CA . GLY A 1 315 ? 5.276 19.700 -7.318 1.00 71.69 315 GLY A CA 1
ATOM 2614 C C . GLY A 1 315 ? 5.855 20.010 -8.701 1.00 71.69 315 GLY A C 1
ATOM 2615 O O . GLY A 1 315 ? 5.546 21.055 -9.270 1.00 71.69 315 GLY A O 1
ATOM 2616 N N . GLU A 1 316 ? 6.685 19.122 -9.257 1.00 75.50 316 GLU A N 1
ATOM 2617 C CA . GLU A 1 316 ? 7.217 19.287 -10.611 1.00 75.50 316 GLU A CA 1
ATOM 2618 C C . GLU A 1 316 ? 6.113 19.124 -11.664 1.00 75.50 316 GLU A C 1
ATOM 2620 O O . GLU A 1 316 ? 6.137 19.784 -12.705 1.00 75.50 316 GLU A O 1
ATOM 2625 N N . TYR A 1 317 ? 5.130 18.262 -11.390 1.00 76.31 317 TYR A N 1
ATOM 2626 C CA . TYR A 1 317 ? 3.949 18.074 -12.225 1.00 76.31 317 TYR A CA 1
ATOM 2627 C C . TYR A 1 317 ? 2.713 18.696 -11.583 1.00 76.31 317 TYR A C 1
ATOM 2629 O O . TYR A 1 317 ? 2.377 18.428 -10.432 1.00 76.31 317 TYR A O 1
ATOM 2637 N N . ARG A 1 318 ? 2.004 19.515 -12.365 1.00 70.94 318 ARG A N 1
ATOM 2638 C CA . ARG A 1 318 ? 0.671 20.016 -12.006 1.00 70.94 318 ARG A CA 1
ATOM 2639 C C . ARG A 1 318 ? -0.338 18.886 -12.165 1.00 70.94 318 ARG A C 1
ATOM 2641 O O . ARG A 1 318 ? -0.222 18.126 -13.122 1.00 70.94 318 ARG A O 1
ATOM 2648 N N . SER A 1 319 ? -1.338 18.813 -11.285 1.00 70.19 319 SER A N 1
ATOM 2649 C CA . SER A 1 319 ? -2.394 17.801 -11.390 1.00 70.19 319 SER A CA 1
ATOM 2650 C C . SER A 1 319 ? -3.294 18.087 -12.602 1.00 70.19 319 SER A C 1
ATOM 2652 O O . SER A 1 319 ? -4.043 19.069 -12.579 1.00 70.19 319 SER A O 1
ATOM 2654 N N . PRO A 1 320 ? -3.267 17.257 -13.665 1.00 68.69 320 PRO A N 1
ATOM 2655 C CA . PRO A 1 320 ? -4.148 17.435 -14.822 1.00 68.69 320 PRO A CA 1
ATOM 2656 C C . PRO A 1 320 ? -5.621 17.175 -14.474 1.00 68.69 320 PRO A C 1
ATOM 2658 O O . PRO A 1 320 ? -6.512 17.591 -15.212 1.00 68.69 320 PRO A O 1
ATOM 2661 N N . GLN A 1 321 ? -5.870 16.519 -13.336 1.00 67.19 321 GLN A N 1
ATOM 2662 C CA . GLN A 1 321 ? -7.191 16.160 -12.814 1.00 67.19 321 GLN A CA 1
ATOM 2663 C C . GLN A 1 321 ? -8.048 17.384 -12.475 1.00 67.19 321 GLN A C 1
ATOM 2665 O O . GLN A 1 321 ? -9.270 17.296 -12.457 1.00 67.19 321 GLN A O 1
ATOM 2670 N N . LEU A 1 322 ? -7.415 18.545 -12.266 1.00 71.56 322 LEU A N 1
ATOM 2671 C CA . LEU A 1 322 ? -8.125 19.815 -12.102 1.00 71.56 322 LEU A CA 1
ATOM 2672 C C . LEU A 1 322 ? -8.937 20.203 -13.347 1.00 71.56 322 LEU A C 1
ATOM 2674 O O . LEU A 1 322 ? -9.849 21.017 -13.247 1.00 71.56 322 LEU A O 1
ATOM 2678 N N . ILE A 1 323 ? -8.584 19.665 -14.519 1.00 71.81 323 ILE A N 1
ATOM 2679 C CA . ILE A 1 323 ? -9.190 20.027 -15.806 1.00 71.81 323 ILE A CA 1
ATOM 2680 C C . ILE A 1 323 ? -9.822 18.805 -16.483 1.00 71.81 323 ILE A C 1
ATOM 2682 O O . ILE A 1 323 ? -10.897 18.918 -17.069 1.00 71.81 323 ILE A O 1
ATOM 2686 N N . PHE A 1 324 ? -9.180 17.635 -16.409 1.00 76.94 324 PHE A N 1
ATOM 2687 C CA . PHE A 1 324 ? -9.576 16.448 -17.167 1.00 76.94 324 PHE A CA 1
ATOM 2688 C C . PHE A 1 324 ? -9.957 15.286 -16.251 1.00 76.94 324 PHE A C 1
ATOM 2690 O O . PHE A 1 324 ? -9.153 14.868 -15.420 1.00 76.94 324 PHE A O 1
ATOM 2697 N N . LYS A 1 325 ? -11.157 14.729 -16.471 1.00 69.00 325 LYS A N 1
ATOM 2698 C CA . LYS A 1 325 ? -11.658 13.547 -15.749 1.00 69.00 325 LYS A CA 1
ATOM 2699 C C . LYS A 1 325 ? -10.854 12.284 -16.050 1.00 69.00 325 LYS A C 1
ATOM 2701 O O . LYS A 1 325 ? -10.579 11.531 -15.131 1.00 69.00 325 LYS A O 1
ATOM 2706 N N . ASP A 1 326 ? -10.430 12.117 -17.301 1.00 73.56 326 ASP A N 1
ATOM 2707 C CA . ASP A 1 326 ? -9.639 10.980 -17.764 1.00 73.56 326 ASP A CA 1
ATOM 2708 C C . ASP A 1 326 ? -8.431 11.486 -18.548 1.00 73.56 326 ASP A C 1
ATOM 2710 O O . ASP A 1 326 ? -8.544 12.391 -19.380 1.00 73.56 326 ASP A O 1
ATOM 2714 N N . ASN A 1 327 ? -7.254 10.933 -18.264 1.00 81.12 327 ASN A N 1
ATOM 2715 C CA . ASN A 1 327 ? -6.026 11.237 -18.991 1.00 81.12 327 ASN A CA 1
ATOM 2716 C C . ASN A 1 327 ? -4.979 10.133 -18.776 1.00 81.12 327 ASN A C 1
ATOM 2718 O O . ASN A 1 327 ? -5.052 9.368 -17.816 1.00 81.12 327 ASN A O 1
ATOM 2722 N N . ASP A 1 328 ? -3.971 10.080 -19.646 1.00 83.44 328 ASP A N 1
ATOM 2723 C CA . ASP A 1 328 ? -2.920 9.054 -19.585 1.00 83.44 328 ASP A CA 1
ATOM 2724 C C . ASP A 1 328 ? -2.194 9.019 -18.232 1.00 83.44 328 ASP A C 1
ATOM 2726 O O . ASP A 1 328 ? -1.841 7.951 -17.747 1.00 83.44 328 ASP A O 1
ATOM 2730 N N . ILE A 1 329 ? -2.023 10.175 -17.583 1.00 83.75 329 ILE A N 1
ATOM 2731 C CA . ILE A 1 329 ? -1.379 10.279 -16.269 1.00 83.75 329 ILE A CA 1
ATOM 2732 C C . ILE A 1 329 ? -2.213 9.581 -15.189 1.00 83.75 329 ILE A C 1
ATOM 2734 O O . ILE A 1 329 ? -1.660 8.867 -14.356 1.00 83.75 329 ILE A O 1
ATOM 2738 N N . LEU A 1 330 ? -3.534 9.764 -15.203 1.00 85.25 330 LEU A N 1
ATOM 2739 C CA . LEU A 1 330 ? -4.446 9.062 -14.304 1.00 85.25 330 LEU A CA 1
ATOM 2740 C C . LEU A 1 330 ? -4.355 7.551 -14.494 1.00 85.25 330 LEU A C 1
ATOM 2742 O O . LEU A 1 330 ? -4.253 6.818 -13.514 1.00 85.25 330 LEU A O 1
ATOM 2746 N N . ASN A 1 331 ? -4.319 7.094 -15.744 1.00 88.00 331 ASN A N 1
ATOM 2747 C CA . ASN A 1 331 ? -4.164 5.677 -16.056 1.00 88.00 331 ASN A CA 1
ATOM 2748 C C . ASN A 1 331 ? -2.823 5.128 -15.545 1.00 88.00 331 ASN A C 1
ATOM 2750 O O . ASN A 1 331 ? -2.793 4.050 -14.953 1.00 88.00 331 ASN A O 1
ATOM 2754 N N . GLU A 1 332 ? -1.730 5.879 -15.703 1.00 91.38 332 GLU A N 1
ATOM 2755 C CA . GLU A 1 332 ? -0.413 5.514 -15.168 1.00 91.38 332 GLU A CA 1
ATOM 2756 C C . GLU A 1 332 ? -0.407 5.430 -13.631 1.00 91.38 332 GLU A C 1
ATOM 2758 O O . GLU A 1 332 ? 0.086 4.450 -13.067 1.00 91.38 332 GLU A O 1
ATOM 2763 N N . LEU A 1 333 ? -0.979 6.423 -12.941 1.00 91.94 333 LEU A N 1
ATOM 2764 C CA . LEU A 1 333 ? -1.091 6.427 -11.476 1.00 91.94 333 LEU A CA 1
ATOM 2765 C C . LEU A 1 333 ? -1.963 5.271 -10.976 1.00 91.94 333 LEU A C 1
ATOM 2767 O O . LEU A 1 333 ? -1.604 4.609 -10.008 1.00 91.94 333 LEU A O 1
ATOM 2771 N N . ASN A 1 334 ? -3.063 4.980 -11.668 1.00 91.81 334 ASN A N 1
ATOM 2772 C CA . ASN A 1 334 ? -3.960 3.880 -11.326 1.00 91.81 334 ASN A CA 1
ATOM 2773 C C . ASN A 1 334 ? -3.292 2.522 -11.492 1.00 91.81 334 ASN A C 1
ATOM 2775 O O . ASN A 1 334 ? -3.338 1.713 -10.571 1.00 91.81 334 ASN A O 1
ATOM 2779 N N . LYS A 1 335 ? -2.618 2.289 -12.622 1.00 94.06 335 LYS A N 1
ATOM 2780 C CA . LYS A 1 335 ? -1.926 1.021 -12.870 1.00 94.06 335 LYS A CA 1
ATOM 2781 C C . LYS A 1 335 ? -0.742 0.803 -11.938 1.00 94.06 335 LYS A C 1
ATOM 2783 O O . LYS A 1 335 ? -0.553 -0.302 -11.442 1.00 94.06 335 LYS A O 1
ATOM 2788 N N . THR A 1 336 ? 0.029 1.845 -11.642 1.00 94.94 336 THR A N 1
ATOM 2789 C CA . THR A 1 336 ? 1.121 1.730 -10.663 1.00 94.94 336 THR A CA 1
ATOM 2790 C C . THR A 1 336 ? 0.606 1.533 -9.237 1.00 94.94 336 THR A C 1
ATOM 2792 O O . THR A 1 336 ? 1.195 0.755 -8.488 1.00 94.94 336 THR A O 1
ATOM 2795 N N . ALA A 1 337 ? -0.514 2.162 -8.867 1.00 95.44 337 ALA A N 1
ATOM 2796 C CA . ALA A 1 337 ? -1.165 1.921 -7.582 1.00 95.44 337 ALA A CA 1
ATOM 2797 C C . ALA A 1 337 ? -1.709 0.490 -7.462 1.00 95.44 337 ALA A C 1
ATOM 2799 O O . ALA A 1 337 ? -1.526 -0.121 -6.418 1.00 95.44 337 ALA A O 1
ATOM 2800 N N . GLU A 1 338 ? -2.305 -0.060 -8.523 1.00 95.31 338 GLU A N 1
ATOM 2801 C CA . GLU A 1 338 ? -2.789 -1.448 -8.583 1.00 95.31 338 GLU A CA 1
ATOM 2802 C C . GLU A 1 338 ? -1.643 -2.451 -8.343 1.00 95.31 338 GLU A C 1
ATOM 2804 O O . GLU A 1 338 ? -1.758 -3.350 -7.509 1.00 95.31 338 GLU A O 1
ATOM 2809 N N . VAL A 1 339 ? -0.492 -2.240 -8.998 1.00 96.50 339 VAL A N 1
ATOM 2810 C CA . VAL A 1 339 ? 0.721 -3.050 -8.779 1.00 96.50 339 VAL A CA 1
ATOM 2811 C C . VAL A 1 339 ? 1.200 -2.959 -7.332 1.00 96.50 339 VAL A C 1
ATOM 2813 O O . VAL A 1 339 ? 1.496 -3.987 -6.719 1.00 96.50 339 VAL A O 1
ATOM 2816 N N . LEU A 1 340 ? 1.280 -1.746 -6.773 1.00 96.44 340 LEU A N 1
ATOM 2817 C CA . LEU A 1 340 ? 1.676 -1.553 -5.378 1.00 96.44 340 LEU A CA 1
ATOM 2818 C C . LEU A 1 340 ? 0.698 -2.218 -4.415 1.00 96.44 340 LEU A C 1
ATOM 2820 O O . LEU A 1 340 ? 1.144 -2.847 -3.468 1.00 96.44 340 LEU A O 1
ATOM 2824 N N . GLN A 1 341 ? -0.605 -2.105 -4.653 1.00 95.25 341 GLN A N 1
ATOM 2825 C CA . GLN A 1 341 ? -1.632 -2.661 -3.782 1.00 95.25 341 GLN A CA 1
ATOM 2826 C C . GLN A 1 341 ? -1.481 -4.178 -3.655 1.00 95.25 341 GLN A C 1
ATOM 2828 O O . GLN A 1 341 ? -1.473 -4.696 -2.538 1.00 95.25 341 GLN A O 1
ATOM 2833 N N . LYS A 1 342 ? -1.301 -4.876 -4.784 1.00 94.69 342 LYS A N 1
ATOM 2834 C CA . LYS A 1 342 ? -1.061 -6.326 -4.813 1.00 94.69 342 LYS A CA 1
ATOM 2835 C C . LYS A 1 342 ? 0.263 -6.697 -4.155 1.00 94.69 342 LYS A C 1
ATOM 2837 O O . LYS A 1 342 ? 0.309 -7.599 -3.327 1.00 94.69 342 LYS A O 1
ATOM 2842 N N . LEU A 1 343 ? 1.330 -5.958 -4.457 1.00 95.50 343 LEU A N 1
ATOM 2843 C CA . LEU A 1 343 ? 2.627 -6.176 -3.825 1.00 95.50 343 LEU A CA 1
ATOM 2844 C C . LEU A 1 343 ? 2.566 -5.962 -2.303 1.00 95.50 343 LEU A C 1
ATOM 2846 O O . LEU A 1 343 ? 3.131 -6.750 -1.554 1.00 95.50 343 LEU A O 1
ATOM 2850 N N . ASN A 1 344 ? 1.876 -4.928 -1.828 1.00 96.12 344 ASN A N 1
ATOM 2851 C CA . ASN A 1 344 ? 1.786 -4.596 -0.410 1.00 96.12 344 ASN A CA 1
ATOM 2852 C C . ASN A 1 344 ? 1.171 -5.732 0.407 1.00 96.12 344 ASN A C 1
ATOM 2854 O O . ASN A 1 344 ? 1.672 -5.991 1.495 1.00 96.12 344 ASN A O 1
ATOM 2858 N N . TRP A 1 345 ? 0.158 -6.441 -0.105 1.00 94.12 345 TRP A N 1
ATOM 2859 C CA . TRP A 1 345 ? -0.400 -7.614 0.579 1.00 94.12 345 TRP A CA 1
ATOM 2860 C C . TRP A 1 345 ? 0.638 -8.725 0.764 1.00 94.12 345 TRP A C 1
ATOM 2862 O O . TRP A 1 345 ? 0.859 -9.177 1.890 1.00 94.12 345 TRP A O 1
ATOM 2872 N N . VAL A 1 346 ? 1.382 -9.055 -0.297 1.00 93.50 346 VAL A N 1
ATOM 2873 C CA . VAL A 1 346 ? 2.495 -10.020 -0.239 1.00 93.50 346 VAL A CA 1
ATOM 2874 C C . VAL A 1 346 ? 3.532 -9.600 0.808 1.00 93.50 346 VAL A C 1
ATOM 2876 O O . VAL A 1 346 ? 4.001 -10.410 1.609 1.00 93.50 346 VAL A O 1
ATOM 2879 N N . LEU A 1 347 ? 3.896 -8.315 0.834 1.00 94.38 347 LEU A N 1
ATOM 2880 C CA . LEU A 1 347 ? 4.903 -7.799 1.762 1.00 94.38 347 LEU A CA 1
ATOM 2881 C C . LEU A 1 347 ? 4.407 -7.720 3.209 1.00 94.38 347 LEU A C 1
ATOM 2883 O O . LEU A 1 347 ? 5.188 -7.984 4.125 1.00 94.38 347 LEU A O 1
ATOM 2887 N N . LEU A 1 348 ? 3.139 -7.363 3.422 1.00 93.94 348 LEU A N 1
ATOM 2888 C CA . LEU A 1 348 ? 2.493 -7.354 4.734 1.00 93.94 348 LEU A CA 1
ATOM 2889 C C . LEU A 1 348 ? 2.517 -8.753 5.340 1.00 93.94 348 LEU A C 1
ATOM 2891 O O . LEU A 1 348 ? 2.925 -8.908 6.492 1.00 93.94 348 LEU A O 1
ATOM 2895 N N . ASP A 1 349 ? 2.131 -9.768 4.566 1.00 91.00 349 ASP A N 1
ATOM 2896 C CA . ASP A 1 349 ? 2.113 -11.145 5.047 1.00 91.00 349 ASP A CA 1
ATOM 2897 C C . ASP A 1 349 ? 3.522 -11.668 5.356 1.00 91.00 349 ASP A C 1
ATOM 2899 O O . ASP A 1 349 ? 3.774 -12.208 6.446 1.00 91.00 349 ASP A O 1
ATOM 2903 N N . ARG A 1 350 ? 4.458 -11.432 4.427 1.00 90.69 350 ARG A N 1
ATOM 2904 C CA . ARG A 1 350 ? 5.861 -11.852 4.526 1.00 90.69 350 ARG A CA 1
ATOM 2905 C C . ARG A 1 350 ? 6.574 -11.215 5.711 1.00 90.69 350 ARG A C 1
ATOM 2907 O O . ARG A 1 350 ? 7.264 -11.897 6.468 1.00 90.69 350 ARG A O 1
ATOM 2914 N N . TYR A 1 351 ? 6.443 -9.900 5.865 1.00 91.50 351 TYR A N 1
ATOM 2915 C CA . TYR A 1 351 ? 7.143 -9.143 6.901 1.00 91.50 351 TYR A CA 1
ATOM 2916 C C . TYR A 1 351 ? 6.315 -8.910 8.150 1.00 91.50 351 TYR A C 1
ATOM 2918 O O . TYR A 1 351 ? 6.752 -8.157 9.021 1.00 91.50 351 TYR A O 1
ATOM 2926 N N . TYR A 1 352 ? 5.185 -9.602 8.289 1.00 90.50 352 TYR A N 1
ATOM 2927 C CA . TYR A 1 352 ? 4.333 -9.547 9.467 1.00 90.50 352 TYR A CA 1
ATOM 2928 C C . TYR A 1 352 ? 5.141 -9.578 10.772 1.00 90.50 352 TYR A C 1
ATOM 2930 O O . TYR A 1 352 ? 5.007 -8.680 11.595 1.00 90.50 352 TYR A O 1
ATOM 2938 N N . GLN A 1 353 ? 6.060 -10.540 10.921 1.00 87.25 353 GLN A N 1
ATOM 2939 C CA . GLN A 1 353 ? 6.876 -10.656 12.134 1.00 87.25 353 GLN A CA 1
ATOM 2940 C C . GLN A 1 353 ? 7.772 -9.432 12.365 1.00 87.25 353 GLN A C 1
ATOM 2942 O O . GLN A 1 353 ? 7.932 -9.011 13.497 1.00 87.25 353 GLN A O 1
ATOM 2947 N N . LYS A 1 354 ? 8.318 -8.790 11.329 1.00 87.19 354 LYS A N 1
ATOM 2948 C CA . LYS A 1 354 ? 9.121 -7.561 11.498 1.00 87.19 354 LYS A CA 1
ATOM 2949 C C . LYS A 1 354 ? 8.264 -6.331 11.797 1.00 87.19 354 LYS A C 1
ATOM 2951 O O . LYS A 1 354 ? 8.694 -5.425 12.508 1.00 87.19 354 LYS A O 1
ATOM 2956 N N . LEU A 1 355 ? 7.051 -6.302 11.252 1.00 87.25 355 LEU A N 1
ATOM 2957 C CA . LEU A 1 355 ? 6.060 -5.259 11.512 1.00 87.25 355 LEU A CA 1
ATOM 2958 C C . LEU A 1 355 ? 5.409 -5.409 12.897 1.00 87.25 355 LEU A C 1
ATOM 2960 O O . LEU A 1 355 ? 4.868 -4.432 13.410 1.00 87.25 355 LEU A O 1
ATOM 2964 N N . TYR A 1 356 ? 5.475 -6.606 13.486 1.00 82.44 356 TYR A N 1
ATOM 2965 C CA . TYR A 1 356 ? 4.906 -6.949 14.789 1.00 82.44 356 TYR A CA 1
ATOM 2966 C C . TYR A 1 356 ? 5.943 -6.998 15.933 1.00 82.44 356 TYR A C 1
ATOM 2968 O O . TYR A 1 356 ? 5.698 -6.431 16.992 1.00 82.44 356 TYR A O 1
ATOM 2976 N N . VAL A 1 357 ? 7.097 -7.654 15.742 1.00 69.81 357 VAL A N 1
ATOM 2977 C CA . VAL A 1 357 ? 7.979 -8.146 16.830 1.00 69.81 357 VAL A CA 1
ATOM 2978 C C . VAL A 1 357 ? 9.128 -7.212 17.207 1.00 69.81 357 VAL A C 1
ATOM 2980 O O . VAL A 1 357 ? 9.621 -7.312 18.327 1.00 69.81 357 VAL A O 1
ATOM 2983 N N . GLU A 1 358 ? 9.589 -6.301 16.344 1.00 54.50 358 GLU A N 1
ATOM 2984 C CA . GLU A 1 358 ? 10.763 -5.469 16.668 1.00 54.50 358 GLU A CA 1
ATOM 2985 C C . GLU A 1 358 ? 10.437 -4.358 17.684 1.00 54.50 358 GLU A C 1
ATOM 2987 O O . GLU A 1 358 ? 10.233 -3.199 17.321 1.00 54.50 358 GLU A O 1
ATOM 2992 N N . ASN A 1 359 ? 10.330 -4.757 18.958 1.00 41.47 359 ASN A N 1
ATOM 2993 C CA . ASN A 1 359 ? 10.817 -4.115 20.188 1.00 41.47 359 ASN A CA 1
ATOM 2994 C C . ASN A 1 359 ? 10.183 -4.781 21.438 1.00 41.47 359 ASN A C 1
ATOM 2996 O O . ASN A 1 359 ? 9.731 -4.069 22.335 1.00 41.47 359 ASN A O 1
ATOM 3000 N N . PHE A 1 360 ? 10.088 -6.113 21.513 1.00 36.22 360 PHE A N 1
ATOM 3001 C CA . PHE A 1 360 ? 9.906 -6.780 22.813 1.00 36.22 360 PHE A CA 1
ATOM 3002 C C . PHE A 1 360 ? 11.256 -7.117 23.436 1.00 36.22 360 PHE A C 1
ATOM 3004 O O . PHE A 1 360 ? 12.097 -7.703 22.717 1.00 36.22 360 PHE A O 1
#

Radius of gyration: 25.15 Å; chains: 1; bounding box: 61×38×75 Å

Sequence (360 aa):
MCSYTISVNITPKETQSLKTPITKEDHYYHCSSKRERITFKKDSITISGTRGSEIDTNFGLFTVRSTYQFSILKSFIYYLGCWGPFDIEKITFNVHNETSEILELDQEKLNNFFCNPLDFDFPKEKLENIFEIEDSKNRLVTALAYQIYGAESQDTFERFANNWRCFNHIYNCVNGDTSDTDGIQKVLKDVEETNLSDLSDPIEISKEFINNLPKTRLLGWLSQKNRNLDSFKNLSGIERMKDKELIKKVKELILPEFPGIKYDIDKNDDKYSNREERNVYKKIRRLEGSGNYPFDYLLLTIAYTKYLRNKYFHGEYRSPQLIFKDNDILNELNKTAEVLQKLNWVLLDRYYQKLYVENF

Foldseek 3Di:
DKKKKKKWFKAAPDPLFDPDKDWDWAAAAVGQPFTWIWIDHRGMIMTIGDDPDDDDPVVQQPDPSHSVVLVVLLVLLLCCLPRNAIQTAKIWMWMPDPVIDIDIDGSVNDDRLRHDGDPPLADSVLSSCCRVDHPVQQLLSQLSVLLSQLRRDPDLVSVLVSLVVSVVSLLCLVPVDDPPLVSVVVLLVVCVVPPCPLLPQLLVLLVVLVVPPDLVLVCCLCCVDPLQLVSNCPQLNLVPAQAQVVLVVSCVSNLVVCVVLVVCVVVVHCPPDDPVSNVSSVSSVPDGHNHHDSSVSSSNLVSVSVVLCCCVVVVVDDPCVVPDVDDPNSVSSNSSSSSSSSVSSVSSRVCSCSSNPPPD

pLDDT: mean 84.09, std 10.32, range [36.22, 97.38]